Protein AF-A0A7S2K931-F1 (afdb_monomer_lite)

Sequence (235 aa):
MGVSTAAGLAAASAAGRVANRLFQRVVPSPQVVDGFPRWRWVLSAVTQATVFPSLLLLAWGAPAAGGPSWDWLALPASEAPNGARWYVYALVASQTRDMFPMPPAASATMRVHHWVVVLACLLALHAPQGFGLFVLGTFVLEMGSMTFNLRKLYPESRAVEILYQACMLCSNLAALAGGVVLLRMDAIPVWMKAIYFVADVGVVIGRQLHALKDAGLMGAHAAREAPTSRGALAG

Secondary structure (DSSP, 8-state):
-PPPHHHHHHHHHHHHHHHHHHHHHHS----EETTEEHHHHHHHHHIIIIIHHHHHHHHHHS--TTS-TTGGGTS-TTTS-HHHHHHHHHHHHHHHHHHTTPPTTS-HHHHHHHHHHHHHHHHHHT-SS-HHHHHHHHHHHHHHHHHHHHHHH-TT-HHHHHHHHHHHHHHHHHHHHHHHHHHT-TTS-HHHHHHHHHHHHHHHHHHHHHHHHHTT-S-TTS--S----------

Organism: NCBI:txid1333877

pLDDT: mean 90.48, std 13.33, range [42.75, 98.25]

Foldseek 3Di:
DDDPLVNLLVVLQVVLQVVLVVCCVVPPAPDDFLQHGLVLLVVLLCCLVPVLVVLLVQQQPPDPPPDDSCPLQWAALVSGGPSLSVNLSNLLNSLSNCVVPPGPSHDPVSVVVSVLSNVLSVLRNVFRTRSNLVSVLVSLCSQLVSLVSVCRSCVPDPVSLVSNLVSLVVSLVSNLVSLVVVCVNPSGDPVSSVSSNVSSVVNSVVSNVVSCVSVVNPDPPPPVPDDPPPDDPDD

Structure (mmCIF, N/CA/C/O backbone):
data_AF-A0A7S2K931-F1
#
_entry.id   AF-A0A7S2K931-F1
#
loop_
_atom_site.group_PDB
_atom_site.id
_atom_site.type_symbol
_atom_site.label_atom_id
_atom_site.label_alt_id
_atom_site.label_comp_id
_atom_site.label_asym_id
_atom_site.label_entity_id
_atom_site.label_seq_id
_atom_site.pdbx_PDB_ins_code
_atom_site.Cartn_x
_atom_site.Cartn_y
_atom_site.Cartn_z
_atom_site.occupancy
_atom_site.B_iso_or_equiv
_atom_site.auth_seq_id
_atom_site.auth_comp_id
_atom_site.auth_asym_id
_atom_site.auth_atom_id
_atom_site.pdbx_PDB_model_num
ATOM 1 N N . MET A 1 1 ? -6.100 -2.542 -27.682 1.00 46.62 1 MET A N 1
ATOM 2 C CA . MET A 1 1 ? -6.215 -1.079 -27.492 1.00 46.62 1 MET A CA 1
ATOM 3 C C . MET A 1 1 ? -5.910 -0.785 -26.032 1.00 46.62 1 MET A C 1
ATOM 5 O O . MET A 1 1 ? -6.601 -1.324 -25.176 1.00 46.62 1 MET A O 1
ATOM 9 N N . GLY A 1 2 ? -4.831 -0.060 -25.731 1.00 64.81 2 GLY A N 1
ATOM 10 C CA . GLY A 1 2 ? -4.473 0.256 -24.345 1.00 64.81 2 GLY A CA 1
ATOM 11 C C . GLY A 1 2 ? -5.412 1.321 -23.786 1.00 64.81 2 GLY A C 1
ATOM 12 O O . GLY A 1 2 ? -5.551 2.384 -24.385 1.00 64.81 2 GLY A O 1
ATOM 13 N N . VAL A 1 3 ? -6.073 1.044 -22.662 1.00 73.56 3 VAL A N 1
ATOM 14 C CA . VAL A 1 3 ? -6.769 2.089 -21.900 1.00 73.56 3 VAL A CA 1
ATOM 15 C C . VAL A 1 3 ? -5.709 3.080 -21.420 1.00 73.56 3 VAL A C 1
ATOM 17 O O . VAL A 1 3 ? -4.690 2.666 -20.871 1.00 73.56 3 VAL A O 1
ATOM 20 N N . SER A 1 4 ? -5.927 4.378 -21.642 1.00 90.38 4 SER A N 1
ATOM 21 C CA . SER A 1 4 ? -5.032 5.415 -21.118 1.00 90.38 4 SER A CA 1
ATOM 22 C C . SER A 1 4 ? -4.887 5.261 -19.602 1.00 90.38 4 SER A C 1
ATOM 24 O O . SER A 1 4 ? -5.891 5.131 -18.900 1.00 90.38 4 SER A O 1
ATOM 26 N N . THR A 1 5 ? -3.658 5.321 -19.082 1.00 89.75 5 THR A N 1
ATOM 27 C CA . THR A 1 5 ? -3.375 5.243 -17.639 1.00 89.75 5 THR A CA 1
ATOM 28 C C . THR A 1 5 ? -4.240 6.212 -16.830 1.00 89.75 5 THR A C 1
ATOM 30 O O . THR A 1 5 ? -4.791 5.838 -15.796 1.00 89.75 5 THR A O 1
ATOM 33 N N . ALA A 1 6 ? -4.427 7.434 -17.338 1.00 90.50 6 ALA A N 1
ATOM 34 C CA . ALA A 1 6 ? -5.274 8.439 -16.706 1.00 90.50 6 ALA A CA 1
ATOM 35 C C . ALA A 1 6 ? -6.749 8.006 -16.654 1.00 90.50 6 ALA A C 1
ATOM 37 O O . ALA A 1 6 ? -7.399 8.152 -15.620 1.00 90.50 6 ALA A O 1
ATOM 38 N N . ALA A 1 7 ? -7.264 7.421 -17.741 1.00 91.19 7 ALA A N 1
ATOM 39 C CA . ALA A 1 7 ? -8.627 6.899 -17.786 1.00 91.19 7 ALA A CA 1
ATOM 40 C C . ALA A 1 7 ? -8.815 5.724 -16.812 1.00 91.19 7 ALA A C 1
ATOM 42 O O . ALA A 1 7 ? -9.821 5.679 -16.108 1.00 91.19 7 ALA A O 1
ATOM 43 N N . GLY A 1 8 ? -7.829 4.823 -16.710 1.00 91.38 8 GLY A N 1
ATOM 44 C CA . GLY A 1 8 ? -7.837 3.714 -15.750 1.00 91.38 8 GLY A CA 1
ATOM 45 C C . GLY A 1 8 ? -7.900 4.193 -14.297 1.00 91.38 8 GLY A C 1
ATOM 46 O O . GLY A 1 8 ? -8.773 3.768 -13.540 1.00 91.38 8 GLY A O 1
ATOM 47 N N . LEU A 1 9 ? -7.042 5.148 -13.926 1.00 93.38 9 LEU A N 1
ATOM 48 C CA . LEU A 1 9 ?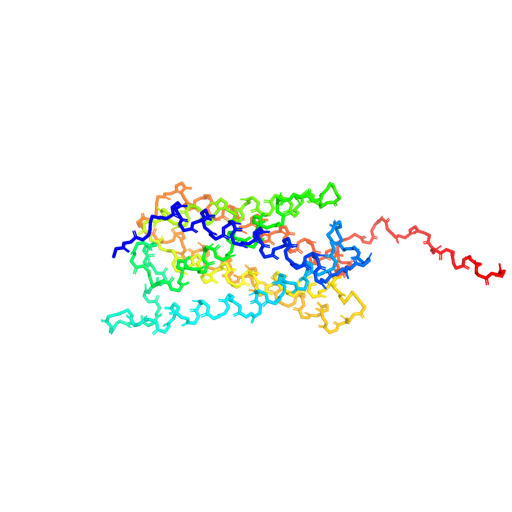 -7.020 5.747 -12.585 1.00 93.38 9 LEU A CA 1
ATOM 49 C C . LEU A 1 9 ? -8.319 6.491 -12.251 1.00 93.38 9 LEU A C 1
ATOM 51 O O . LEU A 1 9 ? -8.850 6.348 -11.145 1.00 93.38 9 LEU A O 1
ATOM 55 N N . ALA A 1 10 ? -8.845 7.270 -13.200 1.00 93.81 10 ALA A N 1
ATOM 56 C CA . ALA A 1 10 ? -10.094 8.004 -13.027 1.00 93.81 10 ALA A CA 1
ATOM 57 C C . ALA A 1 10 ? -11.284 7.051 -12.853 1.00 93.81 10 ALA A C 1
ATOM 59 O O . ALA A 1 10 ? -12.075 7.221 -11.923 1.00 93.81 10 ALA A O 1
ATOM 60 N N . ALA A 1 11 ? -11.379 6.017 -13.696 1.00 94.00 11 ALA A N 1
ATOM 61 C CA . ALA A 1 11 ? -12.430 5.009 -13.617 1.00 94.00 11 ALA A CA 1
ATOM 62 C C . ALA A 1 11 ? -12.373 4.236 -12.293 1.00 94.00 11 ALA A C 1
ATOM 64 O O . ALA A 1 11 ? -13.395 4.102 -11.622 1.00 94.00 11 ALA A O 1
ATOM 65 N N . ALA A 1 12 ? -11.186 3.792 -11.871 1.00 92.94 12 ALA A N 1
ATOM 66 C CA . ALA A 1 12 ? -11.009 3.076 -10.611 1.00 92.94 12 ALA A CA 1
ATOM 67 C C . ALA A 1 12 ? -11.373 3.948 -9.398 1.00 92.94 12 ALA A C 1
ATOM 69 O O . ALA A 1 12 ? -12.118 3.513 -8.519 1.00 92.94 12 ALA A O 1
ATOM 70 N N . SER A 1 13 ? -10.932 5.210 -9.384 1.00 94.25 13 SER A N 1
ATOM 71 C CA . SER A 1 13 ? -11.280 6.169 -8.325 1.00 94.25 13 SER A CA 1
ATOM 72 C C . SER A 1 13 ? -12.788 6.441 -8.274 1.00 94.25 13 SER A C 1
ATOM 74 O O . SER A 1 13 ? -13.385 6.483 -7.196 1.00 94.25 13 SER A O 1
ATOM 76 N N . ALA A 1 14 ? -13.435 6.603 -9.433 1.00 95.12 14 ALA A N 1
ATOM 77 C CA . ALA A 1 14 ? -14.881 6.786 -9.521 1.00 95.12 14 ALA A CA 1
ATOM 78 C C . ALA A 1 14 ? -15.637 5.546 -9.019 1.00 95.12 14 ALA A C 1
ATOM 80 O O . ALA A 1 14 ? -16.538 5.679 -8.189 1.00 95.12 14 ALA A O 1
ATOM 81 N N . ALA A 1 15 ? -15.229 4.348 -9.447 1.00 93.06 15 ALA A N 1
ATOM 82 C CA . ALA A 1 15 ? -15.809 3.085 -9.003 1.00 93.06 15 ALA A CA 1
ATOM 83 C C . ALA A 1 15 ? -15.674 2.901 -7.483 1.00 93.06 15 ALA A C 1
ATOM 85 O O . ALA A 1 15 ? -16.663 2.601 -6.815 1.00 93.06 15 ALA A O 1
ATOM 86 N N . GLY A 1 16 ? -14.495 3.176 -6.914 1.00 92.06 16 GLY A N 1
ATOM 87 C CA . GLY A 1 16 ? -14.265 3.129 -5.468 1.00 92.06 16 GLY A CA 1
ATOM 88 C C . GLY A 1 16 ? -15.191 4.070 -4.689 1.00 92.06 16 GLY A C 1
ATOM 89 O O . GLY A 1 16 ? -15.769 3.681 -3.673 1.00 92.06 16 GLY A O 1
ATOM 90 N N . ARG A 1 17 ? -15.419 5.290 -5.195 1.00 93.06 17 ARG A N 1
ATOM 91 C CA . ARG A 1 17 ? -16.354 6.258 -4.590 1.00 93.06 17 ARG A CA 1
ATOM 92 C C . ARG A 1 17 ? -17.813 5.819 -4.697 1.00 93.06 17 ARG A C 1
ATOM 94 O O . ARG A 1 17 ? -18.566 5.995 -3.738 1.00 93.06 17 ARG A O 1
ATOM 101 N N . VAL A 1 18 ? -18.223 5.263 -5.836 1.00 93.50 18 VAL A N 1
ATOM 102 C CA . VAL A 1 18 ? -19.580 4.725 -6.018 1.00 93.50 18 VAL A CA 1
ATOM 103 C C . VAL A 1 18 ? -19.810 3.556 -5.065 1.00 93.50 18 VAL A C 1
ATOM 105 O O . VAL A 1 18 ? -20.781 3.581 -4.311 1.00 93.50 18 VAL A O 1
ATOM 108 N N . ALA A 1 19 ? -18.882 2.596 -5.014 1.00 90.38 19 ALA A N 1
ATOM 109 C CA . ALA A 1 19 ? -18.939 1.472 -4.085 1.00 90.38 19 ALA A CA 1
ATOM 110 C C . ALA A 1 19 ? -19.059 1.956 -2.633 1.00 90.38 19 ALA A C 1
ATOM 112 O O . ALA A 1 19 ? -19.932 1.504 -1.904 1.00 90.38 19 ALA A O 1
ATOM 113 N N . ASN A 1 20 ? -18.267 2.951 -2.233 1.00 90.31 20 ASN A N 1
ATOM 114 C CA . ASN A 1 20 ? -18.317 3.541 -0.894 1.00 90.31 20 ASN A CA 1
ATOM 115 C C . ASN A 1 20 ? -19.682 4.148 -0.549 1.00 90.31 20 ASN A C 1
ATOM 117 O O . ASN A 1 20 ? -20.180 3.946 0.556 1.00 90.31 20 ASN A O 1
ATOM 121 N N . ARG A 1 21 ? -20.313 4.858 -1.493 1.00 91.38 21 ARG A N 1
ATOM 122 C CA . ARG A 1 21 ? -21.666 5.408 -1.304 1.00 91.38 21 ARG A CA 1
ATOM 123 C C . ARG A 1 21 ? -22.722 4.311 -1.185 1.00 91.38 21 ARG A C 1
ATOM 125 O O . ARG A 1 21 ? -23.648 4.458 -0.393 1.00 91.38 21 ARG A O 1
ATOM 132 N N . LEU A 1 22 ? -22.595 3.231 -1.955 1.00 91.75 22 LEU A N 1
ATOM 133 C CA . LEU A 1 22 ? -23.504 2.087 -1.876 1.00 91.75 22 LEU A CA 1
ATOM 134 C C . LEU A 1 22 ? -23.340 1.348 -0.542 1.00 91.75 22 LEU A C 1
ATOM 136 O O . LEU A 1 22 ? -24.320 1.163 0.175 1.00 91.75 22 LEU A O 1
ATOM 140 N N . PHE A 1 23 ? -22.105 1.022 -0.155 1.00 90.81 23 PHE A N 1
ATOM 141 C CA . PHE A 1 23 ? -21.802 0.362 1.117 1.00 90.81 23 PHE A CA 1
ATOM 142 C C . PHE A 1 23 ? -22.271 1.173 2.322 1.00 90.81 23 PHE A C 1
ATOM 144 O O . PHE A 1 23 ? -22.863 0.604 3.233 1.00 90.81 23 PHE A O 1
ATOM 151 N N . GLN A 1 24 ? -22.093 2.497 2.305 1.00 90.69 24 GLN A N 1
ATOM 152 C CA . GLN A 1 24 ? -22.581 3.369 3.374 1.00 90.69 24 GLN A CA 1
ATOM 153 C C . GLN A 1 24 ? -24.098 3.248 3.595 1.00 90.69 24 GLN A C 1
ATOM 155 O O . GLN A 1 24 ? -24.558 3.391 4.724 1.00 90.69 24 GLN A O 1
ATOM 160 N N . ARG A 1 25 ? -24.876 3.004 2.532 1.00 91.75 25 ARG A N 1
ATOM 161 C CA . ARG A 1 25 ? -26.335 2.844 2.617 1.00 91.75 25 ARG A CA 1
ATOM 162 C C . ARG A 1 25 ? -26.748 1.457 3.104 1.00 91.75 25 ARG A C 1
ATOM 164 O O . ARG A 1 25 ? -27.763 1.341 3.775 1.00 91.75 25 ARG A O 1
ATOM 171 N N . VAL A 1 26 ? -25.982 0.426 2.750 1.00 92.69 26 VAL A N 1
ATOM 172 C CA . VAL A 1 26 ? -26.319 -0.977 3.040 1.00 92.69 26 VAL A CA 1
ATOM 173 C C . VAL A 1 26 ? -25.805 -1.426 4.410 1.00 92.69 26 VAL A C 1
ATOM 175 O O . VAL A 1 26 ? -26.447 -2.239 5.066 1.00 92.69 26 VAL A O 1
ATOM 178 N N . VAL A 1 27 ? -24.665 -0.895 4.860 1.00 92.44 27 VAL A N 1
ATOM 179 C CA . VAL A 1 27 ? -23.985 -1.319 6.093 1.00 92.44 27 VAL A CA 1
ATOM 180 C C . VAL A 1 27 ? -23.808 -0.119 7.032 1.00 92.44 27 VAL A C 1
ATOM 182 O O . VAL A 1 27 ? -22.692 0.387 7.202 1.00 92.44 27 VAL A O 1
ATOM 185 N N . PRO A 1 28 ? -24.894 0.392 7.644 1.00 85.44 28 PRO A N 1
ATOM 186 C CA . PRO A 1 28 ? -24.771 1.424 8.660 1.00 85.44 28 PRO A CA 1
ATOM 187 C C . PRO A 1 28 ? -23.965 0.879 9.845 1.00 85.44 28 PRO A C 1
ATOM 189 O O . PRO A 1 28 ? -24.211 -0.219 10.338 1.00 85.44 28 PRO A O 1
ATOM 192 N N . SER A 1 29 ? -22.983 1.654 10.306 1.00 89.69 29 SER A N 1
ATOM 193 C CA . SER A 1 29 ? -22.176 1.311 11.477 1.00 89.69 29 SER A CA 1
ATOM 194 C C . SER A 1 29 ? -22.234 2.457 12.478 1.00 89.69 29 SER A C 1
ATOM 196 O O . SER A 1 29 ? -21.678 3.515 12.177 1.00 89.69 29 SER A O 1
ATOM 198 N N . PRO A 1 30 ? -22.830 2.264 13.669 1.00 90.69 30 PRO A N 1
ATOM 199 C CA . PRO A 1 30 ? -22.788 3.272 14.728 1.00 90.69 30 PRO A CA 1
ATOM 200 C C . PRO A 1 30 ? -21.377 3.425 15.316 1.00 90.69 30 PRO A C 1
ATOM 202 O O . PRO A 1 30 ? -21.042 4.463 15.875 1.00 90.69 30 PRO A O 1
ATOM 205 N N . GLN A 1 31 ? -20.529 2.403 15.170 1.00 94.50 31 GLN A N 1
ATOM 206 C CA . GLN A 1 31 ? -19.156 2.427 15.662 1.00 94.50 31 GLN A CA 1
ATOM 207 C C . GLN A 1 31 ? -18.244 3.211 14.713 1.00 94.50 31 GLN A C 1
ATOM 209 O O . GLN A 1 31 ? -18.225 2.960 13.499 1.00 94.50 31 GLN A O 1
ATOM 214 N N . VAL A 1 32 ? -17.457 4.115 15.295 1.00 95.06 32 VAL A N 1
ATOM 215 C CA . VAL A 1 32 ? -16.444 4.936 14.626 1.00 95.06 32 VAL A CA 1
ATOM 216 C C . VAL A 1 32 ? -15.068 4.558 15.176 1.00 95.06 32 VAL A C 1
ATOM 218 O O . VAL A 1 32 ? -14.882 4.487 16.386 1.00 95.06 32 VAL A O 1
ATOM 221 N N . VAL A 1 33 ? -14.109 4.318 14.285 1.00 94.00 33 VAL A N 1
ATOM 222 C CA . VAL A 1 33 ? -12.721 3.945 14.586 1.00 94.00 33 VAL A CA 1
ATOM 223 C C . VAL A 1 33 ? -11.803 4.937 13.869 1.00 94.00 33 VAL A C 1
ATOM 225 O O . VAL A 1 33 ? -11.872 5.067 12.645 1.00 94.00 33 VAL A O 1
ATOM 228 N N . ASP A 1 34 ? -10.997 5.683 14.633 1.00 89.88 34 ASP A N 1
ATOM 229 C CA . ASP A 1 34 ? -10.116 6.770 14.160 1.00 89.88 34 ASP A CA 1
ATOM 230 C C . ASP A 1 34 ? -10.806 7.751 13.185 1.00 89.88 34 ASP A C 1
ATOM 232 O O . ASP A 1 34 ? -10.260 8.155 12.158 1.00 89.88 34 ASP A O 1
ATOM 236 N N . GLY A 1 35 ? -12.052 8.121 13.493 1.00 91.88 35 GLY A N 1
ATOM 237 C CA . GLY A 1 35 ? -12.845 9.062 12.697 1.00 91.88 35 GLY A CA 1
ATOM 238 C C . GLY A 1 35 ? -13.561 8.456 11.485 1.00 91.88 35 GLY A C 1
ATOM 239 O O . GLY A 1 35 ? -14.347 9.153 10.846 1.00 91.88 35 GLY A O 1
ATOM 240 N N . PHE A 1 36 ? -13.356 7.172 11.183 1.00 94.25 36 PHE A N 1
ATOM 241 C CA . PHE A 1 36 ? -14.050 6.471 10.102 1.00 94.25 36 PHE A CA 1
ATOM 242 C C . PHE A 1 36 ? -15.102 5.496 10.641 1.00 94.25 36 PHE A C 1
ATOM 244 O O . PHE A 1 36 ? -14.870 4.844 11.658 1.00 94.25 36 PHE A O 1
ATOM 251 N N . PRO A 1 37 ? -16.240 5.305 9.952 1.00 94.62 37 PRO A N 1
ATOM 252 C CA . PRO A 1 37 ? -17.160 4.221 10.278 1.00 94.62 37 PRO A CA 1
ATOM 253 C C . PRO A 1 37 ? -16.462 2.855 10.212 1.00 94.62 37 PRO A C 1
ATOM 255 O O . PRO A 1 37 ? -15.700 2.595 9.276 1.00 94.62 37 PRO A O 1
ATOM 258 N N . ARG A 1 38 ? -16.765 1.952 11.154 1.00 95.12 38 ARG A N 1
ATOM 259 C CA . ARG A 1 38 ? -16.156 0.609 11.238 1.00 95.12 38 ARG A CA 1
ATOM 260 C C . ARG A 1 38 ? -16.188 -0.162 9.915 1.00 95.12 38 ARG A C 1
ATOM 262 O O . ARG A 1 38 ? -15.224 -0.846 9.583 1.00 95.12 38 ARG A O 1
ATOM 269 N N . TRP A 1 39 ? -17.262 -0.044 9.133 1.00 95.06 39 TRP A N 1
ATOM 270 C CA . TRP A 1 39 ? -17.388 -0.765 7.861 1.00 95.06 39 TRP A CA 1
ATOM 271 C C . TRP A 1 39 ? -16.288 -0.407 6.848 1.00 95.06 39 TRP A C 1
ATOM 273 O O . TRP A 1 39 ? -15.931 -1.259 6.041 1.00 95.06 39 TRP A O 1
ATOM 283 N N . ARG A 1 40 ? -15.704 0.803 6.894 1.00 94.81 40 ARG A N 1
ATOM 284 C CA . ARG A 1 40 ? -14.593 1.178 5.998 1.00 94.81 40 ARG A CA 1
ATOM 285 C C . ARG A 1 40 ? -13.326 0.392 6.305 1.00 94.81 40 ARG A C 1
ATOM 287 O O . ARG A 1 40 ? -12.659 -0.074 5.387 1.00 94.81 40 ARG A O 1
ATOM 294 N N . TRP A 1 41 ? -13.044 0.184 7.588 1.00 95.44 41 TRP A N 1
ATOM 295 C CA . TRP A 1 41 ? -11.936 -0.648 8.053 1.00 95.44 41 TRP A CA 1
ATOM 296 C C . TRP A 1 41 ? -12.115 -2.106 7.628 1.00 95.44 41 TRP A C 1
ATOM 298 O O . TRP A 1 41 ? -11.182 -2.716 7.112 1.00 95.44 41 TRP A O 1
ATOM 308 N N . VAL A 1 42 ? -13.334 -2.639 7.771 1.00 95.62 42 VAL A N 1
ATOM 309 C CA . VAL A 1 42 ? -13.679 -3.994 7.307 1.00 95.62 42 VAL A CA 1
ATOM 310 C C . VAL A 1 42 ? -13.505 -4.106 5.793 1.00 95.62 42 VAL A C 1
ATOM 312 O O . VAL A 1 42 ? -12.845 -5.025 5.321 1.00 95.62 42 VAL A O 1
ATOM 315 N N . LEU A 1 43 ? -14.040 -3.154 5.025 1.00 95.38 43 LEU A N 1
ATOM 316 C CA . LEU A 1 43 ? -13.913 -3.138 3.568 1.00 95.38 43 LEU A CA 1
ATOM 317 C C . LEU A 1 43 ? -12.446 -3.063 3.123 1.00 95.38 43 LEU A C 1
ATOM 319 O O . LEU A 1 43 ? -12.064 -3.728 2.160 1.00 95.38 43 LEU A O 1
ATOM 323 N N . SER A 1 44 ? -11.625 -2.272 3.817 1.00 96.00 44 SER A N 1
ATOM 324 C CA . SER A 1 44 ? -10.184 -2.193 3.568 1.00 96.00 44 SER A CA 1
ATOM 325 C C . SER A 1 44 ? -9.507 -3.545 3.802 1.00 96.00 44 SER A C 1
ATOM 327 O O . SER A 1 44 ? -8.883 -4.074 2.885 1.00 96.00 44 SER A O 1
ATOM 329 N N . ALA A 1 45 ? -9.748 -4.167 4.962 1.00 97.31 45 ALA A N 1
ATOM 330 C CA . ALA A 1 45 ? -9.208 -5.485 5.287 1.00 97.31 45 ALA A CA 1
ATOM 331 C C . ALA A 1 45 ? -9.646 -6.565 4.283 1.00 97.31 45 ALA A C 1
ATOM 333 O O . ALA A 1 45 ? -8.823 -7.362 3.847 1.00 97.31 45 ALA A O 1
ATOM 334 N N . VAL A 1 46 ? -10.912 -6.563 3.850 1.00 96.75 46 VAL A N 1
ATOM 335 C CA . VAL A 1 46 ? -11.411 -7.493 2.822 1.00 96.75 46 VAL A CA 1
ATOM 336 C C . VAL A 1 46 ? -10.723 -7.253 1.481 1.00 96.75 46 VAL A C 1
ATOM 338 O O . VAL A 1 46 ? -10.308 -8.211 0.834 1.00 96.75 46 VAL A O 1
ATOM 341 N N . THR A 1 47 ? -10.562 -5.996 1.062 1.00 96.38 47 THR A N 1
ATOM 342 C CA . THR A 1 47 ? -9.878 -5.650 -0.198 1.00 96.38 47 THR A CA 1
ATOM 343 C C . THR A 1 47 ? -8.432 -6.146 -0.179 1.00 96.38 47 THR A C 1
ATOM 345 O O . THR A 1 47 ? -7.990 -6.795 -1.127 1.00 96.38 47 THR A O 1
ATOM 348 N N . GLN A 1 48 ? -7.728 -5.906 0.928 1.00 97.81 48 GLN A N 1
ATOM 349 C CA . GLN A 1 48 ? -6.361 -6.374 1.141 1.00 97.81 48 GLN A CA 1
ATOM 350 C C . GLN A 1 48 ? -6.291 -7.906 1.176 1.00 97.81 48 GLN A C 1
ATOM 352 O O . GLN A 1 48 ? -5.399 -8.474 0.569 1.00 97.81 48 GLN A O 1
ATOM 357 N N . ALA A 1 49 ? -7.247 -8.591 1.805 1.00 97.81 49 ALA A N 1
ATOM 358 C CA . ALA A 1 49 ? -7.251 -10.051 1.909 1.00 97.81 49 ALA A CA 1
ATOM 359 C C . ALA A 1 49 ? -7.665 -10.780 0.618 1.00 97.81 49 ALA A C 1
ATOM 361 O O . ALA A 1 49 ? -7.385 -11.968 0.478 1.00 97.81 49 ALA A O 1
ATOM 362 N N . THR A 1 50 ? -8.365 -10.113 -0.307 1.00 97.69 50 THR A N 1
ATOM 363 C CA . THR A 1 50 ? -8.990 -10.781 -1.465 1.00 97.69 50 THR A CA 1
ATOM 364 C C . THR A 1 50 ? -8.561 -10.179 -2.797 1.00 97.69 50 THR A C 1
ATOM 366 O O . THR A 1 50 ? -7.946 -10.861 -3.618 1.00 97.69 50 THR A O 1
ATOM 369 N N . VAL A 1 51 ? -8.845 -8.896 -3.019 1.00 97.31 51 VAL A N 1
ATOM 370 C CA . VAL A 1 51 ? -8.619 -8.214 -4.299 1.00 97.31 51 VAL A CA 1
ATOM 371 C C . VAL A 1 51 ? -7.127 -8.113 -4.597 1.00 97.31 51 VAL A C 1
ATOM 373 O O . VAL A 1 51 ? -6.693 -8.489 -5.682 1.00 97.31 51 VAL A O 1
ATOM 376 N N . PHE A 1 52 ? -6.330 -7.658 -3.631 1.00 97.94 52 PHE A N 1
ATOM 377 C CA . PHE A 1 52 ? -4.890 -7.462 -3.812 1.00 97.94 52 PHE A CA 1
ATOM 378 C C . PHE A 1 52 ? -4.134 -8.774 -4.107 1.00 97.94 52 PHE A C 1
ATOM 380 O O . PHE A 1 52 ? -3.453 -8.818 -5.135 1.00 97.94 52 PHE A O 1
ATOM 387 N N . PRO A 1 53 ? -4.301 -9.866 -3.328 1.00 98.12 53 PRO A N 1
ATOM 388 C CA . PRO A 1 53 ? -3.725 -11.166 -3.655 1.00 98.12 53 PRO A CA 1
ATOM 389 C C . PRO A 1 53 ? -4.174 -11.681 -5.017 1.00 98.12 53 PRO A C 1
ATOM 391 O O . PRO A 1 53 ? -3.347 -12.157 -5.783 1.00 98.12 53 PRO A O 1
ATOM 394 N N . SER A 1 54 ? -5.460 -11.547 -5.356 1.00 97.56 54 SER A N 1
ATOM 395 C CA . SER A 1 54 ? -5.976 -12.025 -6.644 1.00 97.56 54 SER A CA 1
ATOM 396 C C . SER A 1 54 ? -5.308 -11.307 -7.816 1.00 97.56 54 SER A C 1
ATOM 398 O O . SER A 1 54 ? -4.879 -11.947 -8.771 1.00 97.56 54 SER A O 1
ATOM 400 N N . LEU A 1 55 ? -5.166 -9.982 -7.739 1.00 97.25 55 LEU A N 1
ATOM 401 C CA . LEU A 1 55 ? -4.510 -9.190 -8.780 1.00 97.25 55 LEU A CA 1
ATOM 402 C C . LEU A 1 55 ? -3.006 -9.475 -8.867 1.00 97.25 55 LEU A C 1
ATOM 404 O O . LEU A 1 55 ? -2.470 -9.540 -9.975 1.00 97.25 55 LEU A O 1
ATOM 408 N N . LEU A 1 56 ? -2.342 -9.703 -7.729 1.00 96.62 56 LEU A N 1
ATOM 409 C CA . LEU A 1 56 ? -0.942 -10.122 -7.703 1.00 96.62 56 LEU A CA 1
ATOM 410 C C . LEU A 1 56 ? -0.762 -11.513 -8.322 1.00 96.62 56 LEU A C 1
ATOM 412 O O . LEU A 1 56 ? 0.123 -11.691 -9.150 1.00 96.62 56 LEU A O 1
ATOM 416 N N . LEU A 1 57 ? -1.613 -12.483 -7.981 1.00 95.31 57 LEU A N 1
ATOM 417 C CA . LEU A 1 57 ? -1.580 -13.829 -8.558 1.00 95.31 57 LEU A CA 1
ATOM 418 C C . LEU A 1 57 ? -1.870 -13.807 -10.061 1.00 95.31 57 LEU A C 1
ATOM 420 O O . LEU A 1 57 ? -1.220 -14.524 -10.815 1.00 95.31 57 LEU A O 1
ATOM 424 N N . LEU A 1 58 ? -2.789 -12.951 -10.519 1.00 93.56 58 LEU A N 1
ATOM 425 C CA . LEU A 1 58 ? -3.024 -12.728 -11.948 1.00 93.56 58 LEU A CA 1
ATOM 426 C C . LEU A 1 58 ? -1.807 -12.113 -12.647 1.00 93.56 58 LEU A C 1
ATOM 428 O O . LEU A 1 58 ? -1.542 -12.442 -13.800 1.00 93.56 58 LEU A O 1
ATOM 432 N N . ALA A 1 59 ? -1.066 -11.228 -11.974 1.00 93.38 59 ALA A N 1
ATOM 433 C CA . ALA A 1 59 ? 0.195 -10.714 -12.499 1.00 93.38 59 ALA A CA 1
ATOM 434 C C . ALA A 1 59 ? 1.266 -11.814 -12.558 1.00 93.38 59 ALA A C 1
ATOM 436 O O . ALA A 1 59 ? 1.963 -11.927 -13.559 1.00 93.38 59 ALA A O 1
ATOM 437 N N . TRP A 1 60 ? 1.340 -12.650 -11.520 1.00 91.25 60 TRP A N 1
ATOM 438 C CA . TRP A 1 60 ? 2.303 -13.744 -11.394 1.00 91.25 60 TRP A CA 1
ATOM 439 C C . TRP A 1 60 ? 2.084 -14.865 -12.408 1.00 91.25 60 TRP A C 1
ATOM 441 O O . TRP A 1 60 ? 3.031 -15.434 -12.942 1.00 91.25 60 TRP A O 1
ATOM 451 N N . GLY A 1 61 ? 0.817 -15.209 -12.640 1.00 87.00 61 GLY A N 1
ATOM 452 C CA . GLY A 1 61 ? 0.404 -16.296 -13.519 1.00 87.00 61 GLY A CA 1
ATOM 453 C C . GLY A 1 61 ? 0.371 -15.917 -14.996 1.00 87.00 61 GLY A C 1
ATOM 454 O O . GLY A 1 61 ? 0.190 -16.797 -15.832 1.00 87.00 61 GLY A O 1
ATOM 455 N N . ALA A 1 62 ? 0.533 -14.635 -15.337 1.00 81.44 62 ALA A N 1
ATOM 456 C CA . ALA A 1 62 ? 0.673 -14.203 -16.719 1.00 81.44 62 ALA A CA 1
ATOM 457 C C . ALA A 1 62 ? 2.082 -14.587 -17.206 1.00 81.44 62 ALA A C 1
ATOM 459 O O . ALA A 1 62 ? 3.058 -14.005 -16.730 1.00 81.44 62 ALA A O 1
ATOM 460 N N . PRO A 1 63 ? 2.231 -15.554 -18.130 1.00 60.72 63 PRO A N 1
ATOM 461 C CA . PRO A 1 63 ? 3.548 -15.999 -18.554 1.00 60.72 63 PRO A CA 1
ATOM 462 C C . PRO A 1 63 ? 4.283 -14.833 -19.212 1.00 60.72 63 PRO A C 1
ATOM 464 O O . PRO A 1 63 ? 3.847 -14.321 -20.245 1.00 60.72 63 PRO A O 1
ATOM 467 N N . ALA A 1 64 ? 5.414 -14.428 -18.641 1.00 59.34 64 ALA A N 1
ATOM 468 C CA . ALA A 1 64 ? 6.355 -13.550 -19.316 1.00 59.34 64 ALA A CA 1
ATOM 469 C C . ALA A 1 64 ? 7.075 -14.376 -20.391 1.00 59.34 64 ALA A C 1
ATOM 471 O O . ALA A 1 64 ? 8.173 -14.852 -20.161 1.00 59.34 64 ALA A O 1
ATOM 472 N N . ALA A 1 65 ? 6.413 -14.655 -21.518 1.00 57.41 65 ALA A N 1
ATOM 473 C CA . ALA A 1 65 ? 7.016 -15.199 -22.742 1.00 57.41 65 ALA A CA 1
ATOM 474 C C . ALA A 1 65 ? 8.061 -16.340 -22.567 1.00 57.41 65 ALA A C 1
ATOM 476 O O . ALA A 1 65 ? 9.029 -16.404 -23.318 1.00 57.41 65 ALA A O 1
ATOM 477 N N . GLY A 1 66 ? 7.884 -17.241 -21.590 1.00 67.25 66 GLY A N 1
ATOM 478 C CA . GLY A 1 66 ? 8.804 -18.362 -21.333 1.00 67.25 66 GLY A CA 1
ATOM 479 C C . GLY A 1 66 ? 10.037 -18.062 -20.460 1.00 67.25 66 GLY A C 1
ATOM 480 O O . GLY A 1 66 ? 10.868 -18.952 -20.297 1.00 67.25 66 GLY A O 1
ATOM 481 N N . GLY A 1 67 ? 10.163 -16.861 -19.888 1.00 72.38 67 GLY A N 1
ATOM 482 C CA . GLY A 1 67 ? 11.205 -16.508 -18.914 1.00 72.38 67 GLY A CA 1
ATOM 483 C C . GLY A 1 67 ? 10.867 -16.903 -17.463 1.00 72.38 67 GLY A C 1
ATOM 484 O O . GLY A 1 67 ? 9.740 -17.324 -17.173 1.00 72.38 67 GLY A O 1
ATOM 485 N N . PRO A 1 68 ? 11.830 -16.783 -16.527 1.00 82.12 68 PRO A N 1
ATOM 486 C CA . PRO A 1 68 ? 11.589 -16.928 -15.094 1.00 82.12 68 PRO A CA 1
ATOM 487 C C . PRO A 1 68 ? 10.401 -16.094 -14.590 1.00 82.12 68 PRO A C 1
ATOM 489 O O . PRO A 1 68 ? 10.217 -14.936 -14.960 1.00 82.12 68 PRO A O 1
ATOM 492 N N . SER A 1 69 ? 9.629 -16.643 -13.645 1.00 82.38 69 SER A N 1
ATOM 493 C CA . SER A 1 69 ? 8.430 -15.990 -13.081 1.00 82.38 69 SER A CA 1
ATOM 494 C C . SER A 1 69 ? 8.695 -14.668 -12.347 1.00 82.38 69 SER A C 1
ATOM 496 O O . SER A 1 69 ? 7.754 -14.025 -11.895 1.00 82.38 69 SER A O 1
ATOM 498 N N . TRP A 1 70 ? 9.958 -14.280 -12.174 1.00 89.19 70 TRP A N 1
ATOM 499 C CA . TRP A 1 70 ? 10.380 -13.081 -11.450 1.00 89.19 70 TRP A CA 1
ATOM 500 C C . TRP A 1 70 ? 10.762 -11.928 -12.387 1.00 89.19 70 TRP A C 1
ATOM 502 O O . TRP A 1 70 ? 10.864 -10.794 -11.926 1.00 89.19 70 TRP A O 1
ATOM 512 N N . ASP A 1 71 ? 10.915 -12.176 -13.691 1.00 90.94 71 ASP A N 1
ATOM 513 C CA . ASP A 1 71 ? 11.401 -11.172 -14.649 1.00 90.94 71 ASP A CA 1
ATOM 514 C C . ASP A 1 71 ? 10.458 -9.969 -14.763 1.00 90.94 71 ASP A C 1
ATOM 516 O O . ASP A 1 71 ? 10.894 -8.825 -14.907 1.00 90.94 71 ASP A O 1
ATOM 520 N N . TRP A 1 72 ? 9.150 -10.201 -14.607 1.00 93.06 72 TRP A N 1
ATOM 521 C CA . TRP A 1 72 ? 8.150 -9.136 -14.666 1.00 93.06 72 TRP A CA 1
ATOM 522 C C . TRP A 1 72 ? 8.326 -8.080 -13.563 1.00 93.06 72 TRP A C 1
ATOM 524 O O . TRP A 1 72 ? 7.844 -6.956 -13.713 1.00 93.06 72 TRP A O 1
ATOM 534 N N . LEU A 1 73 ? 9.043 -8.404 -12.478 1.00 94.69 73 LEU A N 1
ATOM 535 C CA . LEU A 1 73 ? 9.335 -7.460 -11.399 1.00 94.69 73 LEU A CA 1
ATOM 536 C C . LEU A 1 73 ? 10.172 -6.270 -11.876 1.00 94.69 73 LEU A C 1
ATOM 538 O O . LEU A 1 73 ? 10.024 -5.165 -11.348 1.00 94.69 73 LEU A O 1
ATOM 542 N N . ALA A 1 74 ? 11.017 -6.481 -12.886 1.00 95.50 74 ALA A N 1
ATOM 543 C CA . ALA A 1 74 ? 11.858 -5.443 -13.460 1.00 95.50 74 ALA A CA 1
ATOM 544 C C . ALA A 1 74 ? 11.173 -4.641 -14.570 1.00 95.50 74 ALA A C 1
ATOM 546 O O . ALA A 1 74 ? 11.634 -3.548 -14.876 1.00 95.50 74 ALA A O 1
ATOM 547 N N . LEU A 1 75 ? 10.068 -5.117 -15.144 1.00 95.38 75 LEU A N 1
ATOM 548 C CA . LEU A 1 75 ? 9.450 -4.458 -16.294 1.00 95.38 75 LEU A CA 1
ATOM 549 C C . LEU A 1 75 ? 8.892 -3.062 -15.953 1.00 95.38 75 LEU A C 1
ATOM 551 O O . LEU A 1 75 ? 8.502 -2.811 -14.805 1.00 95.38 75 LEU A O 1
ATOM 555 N N . PRO A 1 76 ? 8.812 -2.148 -16.938 1.00 96.69 76 PRO A N 1
ATOM 556 C CA . PRO A 1 76 ? 7.997 -0.943 -16.834 1.00 96.69 76 PRO A CA 1
ATOM 557 C C . PRO A 1 76 ? 6.499 -1.278 -16.830 1.00 96.69 76 PRO A C 1
ATOM 559 O O . PRO A 1 76 ? 6.060 -2.336 -17.284 1.00 96.69 76 PRO A O 1
ATOM 562 N N . ALA A 1 77 ? 5.674 -0.325 -16.391 1.00 95.75 77 ALA A N 1
ATOM 563 C CA . ALA A 1 77 ? 4.220 -0.492 -16.333 1.00 95.75 77 ALA A CA 1
ATOM 564 C C . ALA A 1 77 ? 3.559 -0.774 -17.698 1.00 95.75 77 ALA A C 1
ATOM 566 O O . ALA A 1 77 ? 2.506 -1.411 -17.754 1.00 95.75 77 ALA A O 1
ATOM 567 N N . SER A 1 78 ? 4.145 -0.295 -18.800 1.00 94.19 78 SER A N 1
ATOM 568 C CA . SER A 1 78 ? 3.647 -0.527 -20.163 1.00 94.19 78 SER A CA 1
ATOM 569 C C . SER A 1 78 ? 3.740 -1.990 -20.598 1.00 94.19 78 SER A C 1
ATOM 571 O O . SER A 1 78 ? 2.901 -2.432 -21.383 1.00 94.19 78 SER A O 1
ATOM 573 N N . GLU A 1 79 ? 4.725 -2.718 -20.071 1.00 94.25 79 GLU A N 1
ATOM 574 C CA . GLU A 1 79 ? 5.065 -4.096 -20.447 1.00 94.25 79 GLU A CA 1
ATOM 575 C C . GLU A 1 79 ? 4.673 -5.115 -19.372 1.00 94.25 79 GLU A C 1
ATOM 577 O O . GLU A 1 79 ? 4.550 -6.305 -19.656 1.00 94.25 79 GLU A O 1
ATOM 582 N N . ALA A 1 80 ? 4.437 -4.659 -18.141 1.00 93.06 80 ALA A N 1
ATOM 583 C CA . ALA A 1 80 ? 4.019 -5.519 -17.050 1.00 93.06 80 ALA A CA 1
ATOM 584 C C . ALA A 1 80 ? 2.654 -6.193 -17.318 1.00 93.06 80 ALA A C 1
ATOM 586 O O . ALA A 1 80 ? 1.762 -5.598 -17.944 1.00 93.06 80 ALA A O 1
ATOM 587 N N . PRO A 1 81 ? 2.435 -7.406 -16.772 1.00 93.31 81 PRO A N 1
ATOM 588 C CA . PRO A 1 81 ? 1.146 -8.082 -16.817 1.00 93.31 81 PRO A CA 1
ATOM 589 C C . PRO A 1 81 ? -0.023 -7.192 -16.389 1.00 93.31 81 PRO A C 1
ATOM 591 O O . PRO A 1 81 ? 0.072 -6.405 -15.444 1.00 93.31 81 PRO A O 1
ATOM 594 N N . ASN A 1 82 ? -1.180 -7.365 -17.033 1.00 92.44 82 ASN A N 1
ATOM 595 C CA . ASN A 1 82 ? -2.368 -6.555 -16.744 1.00 92.44 82 ASN A CA 1
ATOM 596 C C . ASN A 1 82 ? -2.774 -6.586 -15.263 1.00 92.44 82 ASN A C 1
ATOM 598 O O . ASN A 1 82 ? -3.199 -5.555 -14.743 1.00 92.44 82 ASN A O 1
ATOM 602 N N . GLY A 1 83 ? -2.603 -7.726 -14.581 1.00 93.81 83 GLY A N 1
ATOM 603 C CA . GLY A 1 83 ? -2.876 -7.854 -13.145 1.00 93.81 83 GLY A CA 1
ATOM 604 C C . GLY A 1 83 ? -2.128 -6.820 -12.297 1.00 93.81 83 GLY A C 1
ATOM 605 O O . GLY A 1 83 ? -2.723 -6.221 -11.406 1.00 93.81 83 GLY A O 1
ATOM 606 N N . ALA A 1 84 ? -0.875 -6.508 -12.644 1.00 96.00 84 ALA A N 1
ATOM 607 C CA . ALA A 1 84 ? -0.053 -5.534 -11.928 1.00 96.00 84 ALA A CA 1
ATOM 608 C C . ALA A 1 84 ? -0.577 -4.096 -12.100 1.00 96.00 84 ALA A C 1
ATOM 610 O O . ALA A 1 84 ? -0.618 -3.318 -11.149 1.00 96.00 84 ALA A O 1
ATOM 611 N N . ARG A 1 85 ? -1.053 -3.736 -13.299 1.00 95.44 85 ARG A N 1
ATOM 612 C CA . ARG A 1 85 ? -1.687 -2.425 -13.532 1.00 95.44 85 ARG A CA 1
ATOM 613 C C . ARG A 1 85 ? -3.011 -2.291 -12.789 1.00 95.44 85 ARG A C 1
ATOM 615 O O . ARG A 1 85 ? -3.244 -1.283 -12.125 1.00 95.44 85 ARG A O 1
ATOM 622 N N . TRP A 1 86 ? -3.849 -3.324 -12.851 1.00 96.25 86 TRP A N 1
ATOM 623 C CA . TRP A 1 86 ? -5.109 -3.355 -12.110 1.00 96.25 86 TRP A CA 1
ATOM 624 C C . TRP A 1 86 ? -4.895 -3.303 -10.600 1.00 96.25 86 TRP A C 1
ATOM 626 O O . TRP A 1 86 ? -5.675 -2.647 -9.914 1.00 96.25 86 TRP A O 1
ATOM 636 N N . TYR A 1 87 ? -3.825 -3.918 -10.091 1.00 97.88 87 TYR A N 1
ATOM 637 C CA . TYR A 1 87 ? -3.420 -3.798 -8.694 1.00 97.88 87 TYR A CA 1
ATOM 638 C C . TYR A 1 87 ? -3.209 -2.330 -8.302 1.00 97.88 87 TYR A C 1
ATOM 640 O O . TYR A 1 87 ? -3.823 -1.855 -7.349 1.00 97.88 87 TYR A O 1
ATOM 648 N N . VAL A 1 88 ? -2.416 -1.577 -9.073 1.00 98.00 88 VAL A N 1
ATOM 649 C CA . VAL A 1 88 ? -2.162 -0.153 -8.788 1.00 98.00 88 VAL A CA 1
ATOM 650 C C . VAL A 1 88 ? -3.445 0.674 -8.876 1.00 98.00 88 VAL A C 1
ATOM 652 O O . VAL A 1 88 ? -3.674 1.551 -8.045 1.00 98.00 88 VAL A O 1
ATOM 655 N N . TYR A 1 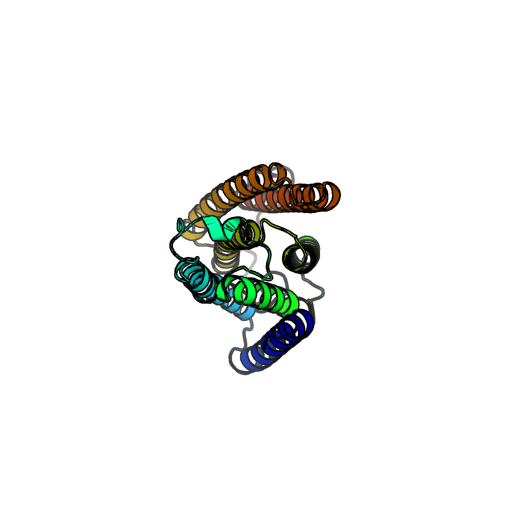89 ? -4.329 0.377 -9.830 1.00 97.62 89 TYR A N 1
ATOM 656 C CA . TYR A 1 89 ? -5.630 1.045 -9.916 1.00 97.62 89 TYR A CA 1
ATOM 657 C C . TYR A 1 89 ? -6.520 0.745 -8.707 1.00 97.62 89 TYR A C 1
ATOM 659 O O . TYR A 1 89 ? -7.150 1.660 -8.177 1.00 97.62 89 TYR A O 1
ATOM 667 N N . ALA A 1 90 ? -6.547 -0.504 -8.240 1.00 97.56 90 ALA A N 1
ATOM 668 C CA . ALA A 1 90 ? -7.278 -0.897 -7.041 1.00 97.56 90 ALA A CA 1
ATOM 669 C C . ALA A 1 90 ? -6.707 -0.222 -5.785 1.00 97.56 90 ALA A C 1
ATOM 671 O O . ALA A 1 90 ? -7.475 0.253 -4.949 1.00 97.56 90 ALA A O 1
ATOM 672 N N . LEU A 1 91 ? -5.379 -0.109 -5.688 1.00 98.00 91 LEU A N 1
ATOM 673 C CA . LEU A 1 91 ? -4.705 0.587 -4.597 1.00 98.00 91 LEU A CA 1
ATOM 674 C C . LEU A 1 91 ? -5.036 2.088 -4.603 1.00 98.00 91 LEU A C 1
ATOM 676 O O . LEU A 1 91 ? -5.441 2.639 -3.585 1.00 98.00 91 LEU A O 1
ATOM 680 N N . VAL A 1 92 ? -4.976 2.764 -5.753 1.00 97.50 92 VAL A N 1
ATOM 681 C CA . VAL A 1 92 ? -5.392 4.176 -5.851 1.00 97.50 92 VAL A CA 1
ATOM 682 C C . VAL A 1 92 ? -6.877 4.345 -5.512 1.00 97.50 92 VAL A C 1
ATOM 684 O O . VAL A 1 92 ? -7.249 5.287 -4.806 1.00 97.50 92 VAL A O 1
ATOM 687 N N . ALA A 1 93 ? -7.738 3.432 -5.966 1.00 96.88 93 ALA A N 1
ATOM 688 C CA . ALA A 1 93 ? -9.157 3.453 -5.631 1.00 96.88 93 ALA A CA 1
ATOM 689 C C . ALA A 1 93 ? -9.394 3.309 -4.120 1.00 96.88 93 ALA A C 1
ATOM 691 O O . ALA A 1 93 ? -10.220 4.041 -3.573 1.00 96.88 93 ALA A O 1
ATOM 692 N N . SER A 1 94 ? -8.662 2.426 -3.428 1.00 96.75 94 SER A N 1
ATOM 693 C CA . SER A 1 94 ? -8.791 2.259 -1.976 1.00 96.75 94 SER A CA 1
ATOM 694 C C . SER A 1 94 ? -8.346 3.505 -1.213 1.00 96.75 94 SER A C 1
ATOM 696 O O . SER A 1 94 ? -9.058 3.937 -0.309 1.00 96.75 94 SER A O 1
ATOM 698 N N . GLN A 1 95 ? -7.239 4.142 -1.614 1.00 96.75 95 GLN A N 1
ATOM 699 C CA . GLN A 1 95 ? -6.767 5.363 -0.953 1.00 96.75 95 GLN A CA 1
ATOM 700 C C . GLN A 1 95 ? -7.725 6.537 -1.177 1.00 96.75 95 GLN A C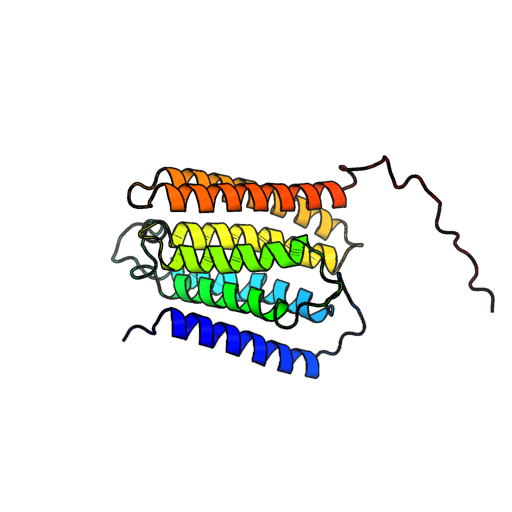 1
ATOM 702 O O . GLN A 1 95 ? -8.146 7.208 -0.230 1.00 96.75 95 GLN A O 1
ATOM 707 N N . THR A 1 96 ? -8.110 6.776 -2.434 1.00 95.81 96 THR A N 1
ATOM 708 C CA . THR A 1 96 ? -8.969 7.910 -2.805 1.00 95.81 96 THR A CA 1
ATOM 709 C C . THR A 1 96 ? -10.392 7.763 -2.274 1.00 95.81 96 THR A C 1
ATOM 711 O O . THR A 1 96 ? -11.022 8.766 -1.939 1.00 95.81 96 THR A O 1
ATOM 714 N N . ARG A 1 97 ? -10.902 6.536 -2.124 1.00 94.94 97 ARG A N 1
ATOM 715 C CA . ARG A 1 97 ? -12.170 6.267 -1.432 1.00 94.94 97 ARG A CA 1
ATOM 716 C C . ARG A 1 97 ? -12.219 6.944 -0.063 1.00 94.94 97 ARG A C 1
ATOM 718 O O . ARG A 1 97 ? -13.215 7.581 0.279 1.00 94.94 97 ARG A O 1
ATOM 725 N N . ASP A 1 98 ? -11.144 6.806 0.700 1.00 93.56 98 ASP A N 1
ATOM 726 C CA . ASP A 1 98 ? -11.075 7.290 2.075 1.00 93.56 98 ASP A CA 1
ATOM 727 C C . ASP A 1 98 ? -10.741 8.787 2.148 1.00 93.56 98 ASP A C 1
ATOM 729 O O . ASP A 1 98 ? -11.095 9.445 3.124 1.00 93.56 98 ASP A O 1
ATOM 733 N N . MET A 1 99 ? -10.156 9.352 1.086 1.00 94.19 99 MET A N 1
ATOM 734 C CA . MET A 1 99 ? -9.833 10.779 0.980 1.00 94.19 99 MET A CA 1
ATOM 735 C C . MET A 1 99 ? -11.016 11.685 0.625 1.00 94.19 99 MET A C 1
ATOM 737 O O . MET A 1 99 ? -10.959 12.885 0.896 1.00 94.19 99 MET A O 1
ATOM 741 N N . PHE A 1 100 ? -12.083 11.157 0.017 1.00 92.25 100 PHE A N 1
ATOM 742 C CA . PHE A 1 100 ? -13.140 11.980 -0.582 1.00 92.25 100 PHE A CA 1
ATOM 743 C C . PHE A 1 100 ? -14.559 11.595 -0.100 1.00 92.25 100 PHE A C 1
ATOM 745 O O . PHE A 1 100 ? -15.250 10.838 -0.790 1.00 92.25 100 PHE A O 1
ATOM 752 N N . PRO A 1 101 ? -15.048 12.152 1.033 1.00 92.12 101 PRO A N 1
ATOM 753 C CA . PRO A 1 101 ? -14.351 13.067 1.942 1.00 92.12 101 PRO A CA 1
ATOM 754 C C . PRO A 1 101 ? -13.571 12.341 3.049 1.00 92.12 101 PRO A C 1
ATOM 756 O O . PRO A 1 101 ? -14.050 11.365 3.635 1.00 92.12 101 PRO A O 1
ATOM 759 N N . MET A 1 102 ? -12.395 12.885 3.357 1.00 94.12 102 MET A N 1
ATOM 760 C CA . MET A 1 102 ? -11.586 12.540 4.520 1.00 94.12 102 MET A CA 1
ATOM 761 C C . MET A 1 102 ? -12.262 13.090 5.786 1.00 94.12 102 MET A C 1
ATOM 763 O O . MET A 1 102 ? -12.513 14.298 5.850 1.00 94.12 102 MET A O 1
ATOM 767 N N . PRO A 1 103 ? -12.551 12.260 6.804 1.00 93.62 103 PRO A N 1
ATOM 768 C CA . PRO A 1 103 ? -13.116 12.738 8.058 1.00 93.62 103 PRO A CA 1
ATOM 769 C C . PRO A 1 103 ? -12.203 13.771 8.741 1.00 93.62 103 PRO A C 1
ATOM 771 O O . PRO A 1 103 ? -10.993 13.547 8.829 1.00 93.62 103 PRO A O 1
ATOM 774 N N . PRO A 1 104 ? -12.749 14.862 9.312 1.00 93.94 104 PRO A N 1
ATOM 775 C CA . PRO A 1 104 ? -11.957 15.837 10.067 1.00 93.94 104 PRO A CA 1
ATOM 776 C C . PRO A 1 104 ? -11.216 15.241 11.271 1.00 93.94 104 PRO A C 1
ATOM 778 O O . PRO A 1 104 ? -10.182 15.770 11.666 1.00 93.94 104 PRO A O 1
ATOM 781 N N . ALA A 1 105 ? -11.711 14.128 11.819 1.00 93.88 105 ALA A N 1
ATOM 782 C CA . ALA A 1 105 ? -11.083 13.396 12.917 1.00 93.88 105 ALA A CA 1
ATOM 783 C C . ALA A 1 105 ? -9.985 12.410 12.466 1.00 93.88 105 ALA A C 1
ATOM 785 O O . ALA A 1 105 ? -9.301 11.841 13.313 1.00 93.88 105 ALA A O 1
ATOM 786 N N . ALA A 1 106 ? -9.788 12.199 11.157 1.00 91.81 106 ALA A N 1
ATOM 787 C CA . ALA A 1 106 ? -8.729 11.322 10.663 1.00 91.81 106 ALA A CA 1
ATOM 788 C C . ALA A 1 106 ? -7.352 11.896 11.018 1.00 91.81 106 ALA A C 1
ATOM 790 O O . ALA A 1 106 ? -7.097 13.084 10.774 1.00 91.81 106 ALA A O 1
ATOM 791 N N . SER A 1 107 ? -6.466 11.050 11.550 1.00 89.06 107 SER A N 1
ATOM 792 C CA . SER A 1 107 ? -5.125 11.449 11.986 1.00 89.06 107 SER A CA 1
ATOM 793 C C . SER A 1 107 ? -4.288 12.018 10.835 1.00 89.06 107 SER A C 1
ATOM 795 O O . SER A 1 107 ? -4.430 11.613 9.679 1.00 89.06 107 SER A O 1
ATOM 797 N N . ALA A 1 108 ? -3.382 12.952 11.145 1.00 89.06 108 ALA A N 1
ATOM 798 C CA . ALA A 1 108 ? -2.483 13.538 10.148 1.00 89.06 108 ALA A CA 1
ATOM 799 C C . ALA A 1 108 ? -1.654 12.461 9.430 1.00 89.06 108 ALA A C 1
ATOM 801 O O . ALA A 1 108 ? -1.553 12.486 8.205 1.00 89.06 108 ALA A O 1
ATOM 802 N N . THR A 1 109 ? -1.150 11.473 10.175 1.00 88.44 109 THR A N 1
ATOM 803 C CA . THR A 1 109 ? -0.418 10.327 9.623 1.00 88.44 109 THR A CA 1
ATOM 804 C C . THR A 1 109 ? -1.241 9.574 8.583 1.00 88.44 109 THR A C 1
ATOM 806 O O . THR A 1 109 ? -0.727 9.305 7.503 1.00 88.44 109 THR A O 1
ATOM 809 N N . MET A 1 110 ? -2.523 9.295 8.853 1.00 89.62 110 MET A N 1
ATOM 810 C CA . MET A 1 110 ? -3.407 8.625 7.891 1.00 89.62 110 MET A CA 1
ATOM 811 C C . MET A 1 110 ? -3.571 9.455 6.612 1.00 89.62 110 MET A C 1
ATOM 813 O O . MET A 1 110 ? -3.451 8.943 5.502 1.00 89.62 110 MET A O 1
ATOM 817 N N . ARG A 1 111 ? -3.783 10.769 6.752 1.00 93.12 111 ARG A N 1
ATOM 818 C CA . ARG A 1 111 ? -3.945 11.669 5.599 1.00 93.12 111 ARG A CA 1
ATOM 819 C C . ARG A 1 111 ? -2.698 11.719 4.728 1.00 93.12 111 ARG A C 1
ATOM 821 O O . ARG A 1 111 ? -2.803 11.613 3.509 1.00 93.12 111 ARG A O 1
ATOM 828 N N . VAL A 1 112 ? -1.536 11.891 5.355 1.00 92.12 112 VAL A N 1
ATOM 829 C CA . VAL A 1 112 ? -0.246 11.934 4.661 1.00 92.12 112 VAL A CA 1
ATOM 830 C C . VAL A 1 112 ? 0.032 10.592 3.992 1.00 92.12 112 VAL A C 1
ATOM 832 O O . VAL A 1 112 ? 0.406 10.573 2.825 1.00 92.12 112 VAL A O 1
ATOM 835 N N . HIS A 1 113 ? -0.229 9.478 4.681 1.00 93.56 113 HIS A N 1
ATOM 836 C CA . HIS A 1 113 ? -0.053 8.136 4.135 1.00 93.56 113 HIS A CA 1
ATOM 837 C C . HIS A 1 113 ? -0.833 7.938 2.829 1.00 93.56 113 HIS A C 1
ATOM 839 O O . HIS A 1 113 ? -0.242 7.540 1.829 1.00 93.56 113 HIS A O 1
ATOM 845 N N . HIS A 1 114 ? -2.122 8.296 2.793 1.00 95.19 114 HIS A N 1
ATOM 846 C CA . HIS A 1 114 ? -2.946 8.127 1.589 1.00 95.19 114 HIS A CA 1
ATOM 847 C C . HIS A 1 114 ? -2.396 8.938 0.407 1.00 95.19 114 HIS A C 1
ATOM 849 O O . HIS A 1 114 ? -2.307 8.425 -0.708 1.00 95.19 114 HIS A O 1
ATOM 855 N N . TRP A 1 115 ? -1.973 10.185 0.646 1.00 95.25 115 TRP A N 1
ATOM 856 C CA . TRP A 1 115 ? -1.347 11.009 -0.390 1.00 95.25 115 TRP A CA 1
ATOM 857 C C . TRP A 1 115 ? -0.027 10.423 -0.886 1.00 95.25 115 TRP A C 1
ATOM 859 O O . TRP A 1 115 ? 0.179 10.345 -2.096 1.00 95.25 115 TRP A O 1
ATOM 869 N N . VAL A 1 116 ? 0.843 9.980 0.024 1.00 94.94 116 VAL A N 1
ATOM 870 C CA . VAL A 1 116 ? 2.129 9.362 -0.328 1.00 94.94 116 VAL A CA 1
ATOM 871 C C . VAL A 1 116 ? 1.909 8.117 -1.185 1.00 94.94 116 VAL A C 1
ATOM 873 O O . VAL A 1 116 ? 2.549 7.990 -2.225 1.00 94.94 116 VAL A O 1
ATOM 876 N N . VAL A 1 117 ? 0.966 7.243 -0.820 1.00 96.44 117 VAL A N 1
ATOM 877 C CA . VAL A 1 117 ? 0.656 6.033 -1.599 1.00 96.44 117 VAL A CA 1
ATOM 878 C C . VAL A 1 117 ? 0.123 6.386 -2.990 1.00 96.44 117 VAL A C 1
ATOM 880 O O . VAL A 1 117 ? 0.584 5.813 -3.976 1.00 96.44 117 VAL A O 1
ATOM 883 N N . VAL A 1 118 ? -0.797 7.353 -3.106 1.00 96.44 118 VAL A N 1
ATOM 884 C CA . VAL A 1 118 ? -1.318 7.798 -4.413 1.00 96.44 118 VAL A CA 1
ATOM 885 C C . VAL A 1 118 ? -0.197 8.359 -5.289 1.00 96.44 118 VAL A C 1
ATOM 887 O O . VAL A 1 118 ? -0.080 7.967 -6.448 1.00 96.44 118 VAL A O 1
ATOM 890 N N . LEU A 1 119 ? 0.653 9.235 -4.751 1.00 95.81 119 LEU A N 1
ATOM 891 C CA . LEU A 1 119 ? 1.771 9.816 -5.498 1.00 95.81 119 LEU A CA 1
ATOM 892 C C . LEU A 1 119 ? 2.795 8.754 -5.913 1.00 95.81 119 LEU A C 1
ATOM 894 O O . LEU A 1 119 ? 3.244 8.762 -7.058 1.00 95.81 119 LEU A O 1
ATOM 898 N N . ALA A 1 120 ? 3.113 7.805 -5.032 1.00 96.25 120 ALA A N 1
ATOM 899 C CA . ALA A 1 120 ? 4.004 6.693 -5.347 1.00 96.25 120 ALA A CA 1
ATOM 900 C C . ALA A 1 120 ? 3.429 5.801 -6.461 1.00 96.25 120 ALA A C 1
ATOM 902 O O . ALA A 1 120 ? 4.158 5.422 -7.372 1.00 96.25 120 ALA A O 1
ATOM 903 N N . CYS A 1 121 ? 2.115 5.543 -6.458 1.00 97.44 121 CYS A N 1
ATOM 904 C CA . CYS A 1 121 ? 1.437 4.828 -7.544 1.00 97.44 121 CYS A CA 1
ATOM 905 C C . CYS A 1 121 ? 1.558 5.561 -8.887 1.00 97.44 121 CYS A C 1
ATOM 907 O O . CYS A 1 121 ? 1.819 4.930 -9.911 1.00 97.44 121 CYS A O 1
ATOM 909 N N . LEU A 1 122 ? 1.380 6.887 -8.895 1.00 96.12 122 LEU A N 1
ATOM 910 C CA . LEU A 1 122 ? 1.528 7.698 -10.107 1.00 96.12 122 LEU A CA 1
ATOM 911 C C . LEU A 1 122 ? 2.962 7.653 -10.631 1.00 96.12 122 LEU A C 1
ATOM 913 O O . LEU A 1 122 ? 3.168 7.405 -11.815 1.00 96.12 122 LEU A O 1
ATOM 917 N N . LEU A 1 123 ? 3.950 7.831 -9.752 1.00 95.56 123 LEU A N 1
ATOM 918 C CA . LEU A 1 123 ? 5.356 7.707 -10.125 1.00 95.56 123 LEU A CA 1
ATOM 919 C C . LEU A 1 123 ? 5.663 6.309 -10.678 1.00 95.56 123 LEU A C 1
ATOM 921 O O . LEU A 1 123 ? 6.417 6.196 -11.643 1.00 95.56 123 LEU A O 1
ATOM 925 N N . ALA A 1 124 ? 5.068 5.250 -10.118 1.00 96.88 124 ALA A N 1
ATOM 926 C CA . ALA A 1 124 ? 5.378 3.870 -10.502 1.00 96.88 124 ALA A CA 1
ATOM 927 C C . ALA A 1 124 ? 4.905 3.571 -11.918 1.00 96.88 124 ALA A C 1
ATOM 929 O O . ALA A 1 124 ? 5.609 2.927 -12.690 1.00 96.88 124 ALA A O 1
ATOM 930 N N . LEU A 1 125 ? 3.753 4.123 -12.295 1.00 96.56 125 LEU A N 1
ATOM 931 C CA . LEU A 1 125 ? 3.211 4.015 -13.647 1.00 96.56 125 LEU A CA 1
ATOM 932 C C . LEU A 1 125 ? 4.087 4.701 -14.709 1.00 96.56 125 LEU A C 1
ATOM 934 O O . LEU A 1 125 ? 3.949 4.392 -15.891 1.00 96.56 125 LEU A O 1
ATOM 938 N N . HIS A 1 126 ? 4.982 5.601 -14.296 1.00 96.06 126 HIS A N 1
ATOM 939 C CA . HIS A 1 126 ? 5.934 6.298 -15.161 1.00 96.06 126 HIS A CA 1
ATOM 940 C C . HIS A 1 126 ? 7.384 5.830 -14.981 1.00 96.06 126 HIS A C 1
ATOM 942 O O . HIS A 1 126 ? 8.275 6.344 -15.658 1.00 96.06 126 HIS A O 1
ATOM 948 N N . ALA A 1 127 ? 7.641 4.872 -14.087 1.00 96.25 127 ALA A N 1
ATOM 949 C CA . ALA A 1 127 ? 8.978 4.344 -13.888 1.00 96.25 127 ALA A CA 1
ATOM 950 C C . ALA A 1 127 ? 9.396 3.496 -15.108 1.00 96.25 127 ALA A C 1
ATOM 952 O O . ALA A 1 127 ? 8.626 2.638 -15.550 1.00 96.25 127 ALA A O 1
ATOM 953 N N . PRO A 1 128 ? 10.612 3.696 -15.650 1.00 96.94 128 PRO A N 1
ATOM 954 C CA . PRO A 1 128 ? 11.090 2.958 -16.823 1.00 96.94 128 PRO A CA 1
ATOM 955 C C . PRO A 1 128 ? 11.427 1.492 -16.520 1.00 96.94 128 PRO A C 1
ATOM 957 O O . PRO A 1 128 ? 11.613 0.709 -17.443 1.00 96.94 128 PRO A O 1
ATOM 960 N N . GLN A 1 129 ? 11.511 1.118 -15.243 1.00 97.06 129 GLN A N 1
ATOM 961 C CA . GLN A 1 129 ? 11.658 -0.258 -14.783 1.00 97.06 129 GLN A CA 1
ATOM 962 C C . GLN A 1 129 ? 11.249 -0.368 -13.310 1.00 97.06 129 GLN A C 1
ATOM 964 O O . GLN A 1 129 ? 11.038 0.644 -12.636 1.00 97.06 129 GLN A O 1
ATOM 969 N N . GLY A 1 130 ? 11.172 -1.595 -12.800 1.00 96.44 130 GLY A N 1
ATOM 970 C CA . GLY A 1 130 ? 10.888 -1.872 -11.391 1.00 96.44 130 GLY A CA 1
ATOM 971 C C . GLY A 1 130 ? 9.420 -1.702 -11.000 1.00 96.44 130 GLY A C 1
ATOM 972 O O . GLY A 1 130 ? 9.106 -1.674 -9.810 1.00 96.44 130 GLY A O 1
ATOM 973 N N . PHE A 1 131 ? 8.504 -1.601 -11.969 1.00 97.12 131 PHE A N 1
ATOM 974 C CA . PHE A 1 131 ? 7.076 -1.469 -11.679 1.00 97.12 131 PHE A CA 1
ATOM 975 C C . PHE A 1 131 ? 6.541 -2.695 -10.933 1.00 97.12 131 PHE A C 1
ATOM 977 O O . PHE A 1 131 ? 5.771 -2.561 -9.983 1.00 97.12 131 PHE A O 1
ATOM 984 N N . GLY A 1 132 ? 6.973 -3.898 -11.315 1.00 96.06 132 GLY A N 1
ATOM 985 C CA . GLY A 1 132 ? 6.547 -5.104 -10.617 1.00 96.06 132 GLY A CA 1
ATOM 986 C C . GLY A 1 132 ? 7.142 -5.231 -9.210 1.00 96.06 132 GLY A C 1
ATOM 987 O O . GLY A 1 132 ? 6.432 -5.652 -8.300 1.00 96.06 132 GLY A O 1
ATOM 988 N N . LEU A 1 133 ? 8.381 -4.768 -8.982 1.00 96.62 133 LEU A N 1
ATOM 989 C CA . LEU A 1 133 ? 8.937 -4.622 -7.629 1.00 96.62 133 LEU A CA 1
ATOM 990 C C . LEU A 1 133 ? 8.103 -3.666 -6.774 1.00 96.62 133 LEU A C 1
ATOM 992 O O . LEU A 1 133 ? 7.846 -3.971 -5.613 1.00 96.62 133 LEU A O 1
ATOM 996 N N . PHE A 1 134 ? 7.641 -2.547 -7.339 1.00 97.56 134 PHE A N 1
ATOM 997 C CA . PHE A 1 134 ? 6.726 -1.643 -6.644 1.00 97.56 134 PHE A CA 1
ATOM 998 C C . PHE A 1 134 ? 5.409 -2.345 -6.276 1.00 97.56 134 PHE A C 1
ATOM 1000 O O . PHE A 1 134 ? 4.956 -2.242 -5.137 1.00 97.56 134 PHE A O 1
ATOM 1007 N N . VAL A 1 135 ? 4.807 -3.100 -7.200 1.00 97.88 135 VAL A N 1
ATOM 1008 C CA . VAL A 1 135 ? 3.576 -3.868 -6.934 1.00 97.88 135 VAL A CA 1
ATOM 1009 C C . VAL A 1 135 ? 3.790 -4.909 -5.834 1.00 97.88 135 VAL A C 1
ATOM 1011 O O . VAL A 1 135 ? 3.001 -4.974 -4.895 1.00 97.88 135 VAL A O 1
ATOM 1014 N N . LEU A 1 136 ? 4.873 -5.685 -5.897 1.00 97.38 136 LEU A N 1
ATOM 1015 C CA . LEU A 1 136 ? 5.192 -6.682 -4.876 1.00 97.38 136 LEU A CA 1
ATOM 1016 C C . LEU A 1 136 ? 5.484 -6.032 -3.515 1.00 97.38 136 LEU A C 1
ATOM 1018 O O . LEU A 1 136 ? 4.946 -6.464 -2.498 1.00 97.38 136 LEU A O 1
ATOM 1022 N N . GLY A 1 137 ? 6.301 -4.979 -3.489 1.00 97.31 137 GLY A N 1
ATOM 1023 C CA . GLY A 1 137 ? 6.649 -4.255 -2.267 1.00 97.31 137 GLY A CA 1
ATOM 1024 C C . GLY A 1 137 ? 5.425 -3.627 -1.605 1.00 97.31 137 GLY A C 1
ATOM 1025 O O . GLY A 1 137 ? 5.193 -3.824 -0.413 1.00 97.31 137 GLY A O 1
ATOM 1026 N N . THR A 1 138 ? 4.581 -2.945 -2.384 1.00 97.81 138 THR A N 1
ATOM 1027 C CA . THR A 1 138 ? 3.326 -2.386 -1.863 1.00 97.81 138 THR A CA 1
ATOM 1028 C C . THR A 1 138 ? 2.357 -3.470 -1.415 1.00 97.81 138 THR A C 1
ATOM 1030 O O . THR A 1 138 ? 1.731 -3.291 -0.381 1.00 97.81 138 THR A O 1
ATOM 1033 N N . PHE A 1 139 ? 2.267 -4.616 -2.093 1.00 98.25 139 PHE A N 1
ATOM 1034 C CA . PHE A 1 139 ? 1.460 -5.742 -1.610 1.00 98.25 139 PHE A CA 1
ATOM 1035 C C . PHE A 1 139 ? 1.913 -6.221 -0.230 1.00 98.25 139 PHE A C 1
ATOM 1037 O O . PHE A 1 139 ? 1.096 -6.380 0.677 1.00 98.25 139 PHE A O 1
ATOM 1044 N N . VAL A 1 140 ? 3.221 -6.398 -0.048 1.00 97.88 140 VAL A N 1
ATOM 1045 C CA . VAL A 1 140 ? 3.791 -6.806 1.237 1.00 97.88 140 VAL A CA 1
ATOM 1046 C C . VAL A 1 140 ? 3.500 -5.766 2.325 1.00 97.88 140 VAL A C 1
ATOM 1048 O O . VAL A 1 140 ? 3.077 -6.134 3.424 1.00 97.88 140 VAL A O 1
ATOM 1051 N N . LEU A 1 141 ? 3.646 -4.471 2.026 1.00 97.44 141 LEU A N 1
ATOM 1052 C CA . LEU A 1 141 ? 3.245 -3.393 2.934 1.00 97.44 141 LEU A CA 1
ATOM 1053 C C . LEU A 1 141 ? 1.745 -3.470 3.263 1.00 97.44 141 LEU A C 1
ATOM 1055 O O . LEU A 1 141 ? 1.372 -3.420 4.434 1.00 97.44 141 LEU A O 1
ATOM 1059 N N . GLU A 1 142 ? 0.878 -3.670 2.275 1.00 97.88 142 GLU A N 1
ATOM 1060 C CA . GLU A 1 142 ? -0.568 -3.775 2.481 1.00 97.88 142 GLU A CA 1
ATOM 1061 C C . GLU A 1 142 ? -0.955 -4.963 3.377 1.00 97.88 142 GLU A C 1
ATOM 1063 O O . GLU A 1 142 ? -1.924 -4.860 4.126 1.00 97.88 142 GLU A O 1
ATOM 1068 N N . MET A 1 143 ? -0.174 -6.050 3.418 1.00 97.94 143 MET A N 1
ATOM 1069 C CA . MET A 1 143 ? -0.381 -7.143 4.387 1.00 97.94 143 MET A CA 1
ATOM 1070 C C . MET A 1 143 ? -0.138 -6.701 5.830 1.00 97.94 143 MET A C 1
ATOM 1072 O O . MET A 1 143 ? -0.939 -7.007 6.716 1.00 97.94 143 MET A O 1
ATOM 1076 N N . GLY A 1 144 ? 0.903 -5.903 6.080 1.00 97.50 144 GLY A N 1
ATOM 1077 C CA . GLY A 1 144 ? 1.079 -5.268 7.388 1.00 97.50 144 GLY A CA 1
ATOM 1078 C C . GLY A 1 144 ? -0.071 -4.303 7.711 1.00 97.50 144 GLY A C 1
ATOM 1079 O O . 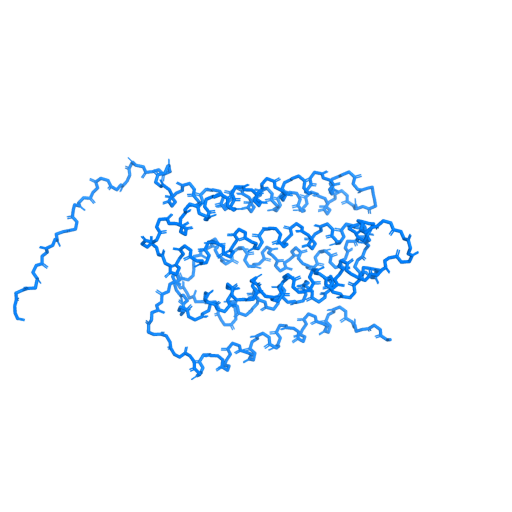GLY A 1 144 ? -0.618 -4.338 8.814 1.00 97.50 144 GLY A O 1
ATOM 1080 N N . SER A 1 145 ? -0.518 -3.504 6.736 1.00 96.62 145 SER A N 1
ATOM 1081 C CA . SER A 1 145 ? -1.642 -2.567 6.906 1.00 96.62 145 SER A CA 1
ATOM 1082 C C . SER A 1 145 ? -2.979 -3.281 7.151 1.00 96.62 145 SER A C 1
ATOM 1084 O O . SER A 1 145 ? -3.808 -2.803 7.921 1.00 96.62 145 SER A O 1
ATOM 1086 N N . MET A 1 146 ? -3.178 -4.467 6.579 1.00 98.19 146 MET A N 1
ATOM 1087 C CA . MET A 1 146 ? -4.336 -5.315 6.856 1.00 98.19 146 MET A CA 1
ATOM 1088 C C . MET A 1 146 ? -4.357 -5.778 8.309 1.00 98.19 146 MET A C 1
ATOM 1090 O O . MET A 1 146 ? -5.382 -5.673 8.981 1.00 98.19 146 MET A O 1
ATOM 1094 N N . THR A 1 147 ? -3.223 -6.244 8.833 1.00 98.19 147 THR A N 1
ATOM 1095 C CA . THR A 1 147 ? -3.149 -6.651 10.244 1.00 98.19 147 THR A CA 1
ATOM 1096 C C . THR A 1 147 ? -3.313 -5.469 11.202 1.00 98.19 147 THR A C 1
ATOM 1098 O O . THR A 1 147 ? -3.944 -5.616 12.247 1.00 98.19 147 THR A O 1
ATOM 1101 N N . PHE A 1 148 ? -2.868 -4.272 10.808 1.00 96.88 148 PHE A N 1
ATOM 1102 C CA . PHE A 1 148 ? -3.185 -3.028 11.510 1.00 96.88 148 PHE A CA 1
ATOM 1103 C C . PHE A 1 148 ? -4.696 -2.747 11.527 1.00 96.88 148 PHE A C 1
ATOM 1105 O O . PHE A 1 148 ? -5.256 -2.463 12.587 1.00 96.88 148 PHE A O 1
ATOM 1112 N N . ASN A 1 149 ? -5.383 -2.900 10.389 1.00 97.12 149 ASN A N 1
ATOM 1113 C CA . ASN A 1 149 ? -6.839 -2.753 10.320 1.00 97.12 149 ASN A CA 1
ATOM 1114 C C . ASN A 1 149 ? -7.544 -3.730 11.269 1.00 97.12 149 ASN A C 1
ATOM 1116 O O . ASN A 1 149 ? -8.446 -3.335 12.007 1.00 97.12 149 ASN A O 1
ATOM 1120 N N . LEU A 1 150 ? -7.099 -4.990 11.315 1.00 98.06 150 LEU A N 1
ATOM 1121 C CA . LEU A 1 150 ? -7.618 -5.976 12.264 1.00 98.06 150 LEU A CA 1
ATOM 1122 C C . LEU A 1 150 ? -7.357 -5.558 13.718 1.00 98.06 150 LEU A C 1
ATOM 1124 O O . LEU A 1 150 ? -8.269 -5.642 14.537 1.00 98.06 150 LEU A O 1
ATOM 1128 N N . ARG A 1 151 ? -6.161 -5.051 14.044 1.00 97.62 151 ARG A N 1
ATOM 1129 C CA . ARG A 1 151 ? -5.819 -4.576 15.397 1.00 97.62 151 ARG A CA 1
ATOM 1130 C C . ARG A 1 151 ? -6.673 -3.391 15.845 1.00 97.62 151 ARG A C 1
ATOM 1132 O O . ARG A 1 151 ? -6.985 -3.282 17.031 1.00 97.62 151 ARG A O 1
ATOM 1139 N N . LYS A 1 152 ? -7.067 -2.519 14.917 1.00 95.31 152 LYS A N 1
ATOM 1140 C CA . LYS A 1 152 ? -8.003 -1.414 15.170 1.00 95.31 152 LYS A CA 1
ATOM 1141 C C . LYS A 1 152 ? -9.445 -1.899 15.329 1.00 95.31 152 LYS A C 1
ATOM 1143 O O . LYS A 1 152 ? -10.184 -1.359 16.145 1.00 95.31 152 LYS A O 1
ATOM 1148 N N . LEU A 1 153 ? -9.838 -2.934 14.588 1.00 96.31 153 LEU A N 1
ATOM 1149 C CA . LEU A 1 153 ? -11.174 -3.533 14.659 1.00 96.31 153 LEU A CA 1
ATOM 1150 C C . LEU A 1 153 ? -11.397 -4.413 15.897 1.00 96.31 153 LEU A C 1
ATOM 1152 O O . LEU A 1 153 ? -12.541 -4.513 16.352 1.00 96.31 153 LEU A O 1
ATOM 1156 N N . TYR A 1 154 ? -10.344 -5.059 16.400 1.00 96.94 154 TYR A N 1
ATOM 1157 C CA . TYR A 1 154 ? -10.388 -6.040 17.489 1.00 96.94 154 TYR A CA 1
ATOM 1158 C C . TYR A 1 154 ? -9.269 -5.783 18.511 1.00 96.94 154 TYR A C 1
ATOM 1160 O O . TYR A 1 154 ? -8.371 -6.617 18.664 1.00 96.94 154 TYR A O 1
ATOM 1168 N N . PRO A 1 155 ? -9.287 -4.631 19.204 1.00 96.25 155 PRO A N 1
ATOM 1169 C CA . PRO A 1 155 ? -8.175 -4.218 20.054 1.00 96.25 155 PRO A CA 1
ATOM 1170 C C . PRO A 1 155 ? -7.946 -5.120 21.272 1.00 96.25 155 PRO A C 1
ATOM 1172 O O . PRO A 1 155 ? -6.827 -5.173 21.772 1.00 96.25 155 PRO A O 1
ATOM 1175 N N . GLU A 1 156 ? -8.963 -5.873 21.690 1.00 95.88 156 GLU A N 1
ATOM 1176 C CA . GLU A 1 156 ? -8.906 -6.785 22.842 1.00 95.88 156 GLU A CA 1
ATOM 1177 C C . GLU A 1 156 ? -8.210 -8.122 22.514 1.00 95.88 156 GLU A C 1
ATOM 1179 O O . GLU A 1 156 ? -7.889 -8.911 23.403 1.00 95.88 156 GLU A O 1
ATOM 1184 N N . SER A 1 157 ? -8.020 -8.429 21.226 1.00 97.75 157 SER A N 1
ATOM 1185 C CA . SER A 1 157 ? -7.512 -9.728 20.785 1.00 97.75 157 SER A CA 1
ATOM 1186 C C . SER A 1 157 ? -5.986 -9.757 20.762 1.00 97.75 157 SER A C 1
ATOM 1188 O O . SER A 1 157 ? -5.348 -9.282 19.819 1.00 97.75 157 SER A O 1
ATOM 1190 N N . ARG A 1 158 ? -5.391 -10.417 21.762 1.00 96.81 158 ARG A N 1
ATOM 1191 C CA . ARG A 1 158 ? -3.935 -10.627 21.843 1.00 96.81 158 ARG A CA 1
ATOM 1192 C C . ARG A 1 158 ? -3.362 -11.351 20.620 1.00 96.81 158 ARG A C 1
ATOM 1194 O O . ARG A 1 158 ? -2.250 -11.058 20.195 1.00 96.81 158 ARG A O 1
ATOM 1201 N N . ALA A 1 159 ? -4.114 -12.283 20.033 1.00 98.19 159 ALA A N 1
ATOM 1202 C CA . ALA A 1 159 ? -3.684 -12.984 18.823 1.00 98.19 159 ALA A CA 1
ATOM 1203 C C . ALA A 1 159 ? -3.542 -12.020 17.632 1.00 98.19 159 ALA A C 1
ATOM 1205 O O . ALA A 1 159 ? -2.550 -12.075 16.906 1.00 98.19 159 ALA A O 1
ATOM 1206 N N . VAL A 1 160 ? -4.501 -11.101 17.466 1.00 97.81 160 VAL A N 1
ATOM 1207 C CA . VAL A 1 160 ? -4.458 -10.072 16.416 1.00 97.81 160 VAL A CA 1
ATOM 1208 C C . VAL A 1 160 ? -3.313 -9.094 16.660 1.00 97.81 160 VAL A C 1
ATOM 1210 O O . VAL A 1 160 ? -2.645 -8.696 15.712 1.00 97.81 160 VAL A O 1
ATOM 1213 N N . GLU A 1 161 ? -3.050 -8.731 17.915 1.00 97.19 161 GLU A N 1
ATOM 1214 C CA . GLU A 1 161 ? -1.913 -7.885 18.276 1.00 97.19 161 GLU A CA 1
ATOM 1215 C C . GLU A 1 161 ? -0.567 -8.520 17.905 1.00 97.19 161 GLU A C 1
ATOM 1217 O O . GLU A 1 161 ? 0.241 -7.874 17.242 1.00 97.19 161 GLU A O 1
ATOM 1222 N N . ILE A 1 162 ? -0.339 -9.786 18.272 1.00 97.81 162 ILE A N 1
ATOM 1223 C CA . ILE A 1 162 ? 0.897 -10.507 17.925 1.00 97.81 162 ILE A CA 1
ATOM 1224 C C . ILE A 1 162 ? 1.063 -10.576 16.405 1.00 97.81 162 ILE A C 1
ATOM 1226 O O . ILE A 1 162 ? 2.139 -10.273 15.886 1.00 97.81 162 ILE A O 1
ATOM 1230 N N . LEU A 1 163 ? -0.011 -10.935 15.692 1.00 98.00 163 LEU A N 1
ATOM 1231 C CA . LEU A 1 163 ? -0.012 -10.997 14.233 1.00 98.00 163 LEU A CA 1
ATOM 1232 C C . LEU A 1 163 ? 0.339 -9.636 13.617 1.00 98.00 163 LEU A C 1
ATOM 1234 O O . LEU A 1 163 ? 1.181 -9.565 12.728 1.00 98.00 163 LEU A O 1
ATOM 1238 N N . TYR A 1 164 ? -0.260 -8.558 14.123 1.00 97.94 164 TYR A N 1
ATOM 1239 C CA . TYR A 1 164 ? 0.030 -7.193 13.699 1.00 97.94 164 TYR A CA 1
ATOM 1240 C C . TYR A 1 164 ? 1.501 -6.819 13.880 1.00 97.94 164 TYR A C 1
ATOM 1242 O O . TYR A 1 164 ? 2.123 -6.361 12.924 1.00 97.94 164 TYR A O 1
ATOM 1250 N N . GLN A 1 165 ? 2.083 -7.056 15.056 1.00 98.06 165 GLN A N 1
ATOM 1251 C CA . GLN A 1 165 ? 3.490 -6.734 15.314 1.00 98.06 165 GLN A CA 1
ATOM 1252 C C . GLN A 1 165 ? 4.426 -7.506 14.376 1.00 98.06 165 GLN A C 1
ATOM 1254 O O . GLN A 1 165 ? 5.321 -6.922 13.759 1.00 98.06 165 GLN A O 1
ATOM 1259 N N . ALA A 1 166 ? 4.186 -8.811 14.221 1.00 97.94 166 ALA A N 1
ATOM 1260 C CA . ALA A 1 166 ? 4.992 -9.672 13.364 1.00 97.94 166 ALA A CA 1
ATOM 1261 C C . ALA A 1 166 ? 4.894 -9.261 11.886 1.00 97.94 166 ALA A C 1
ATOM 1263 O O . ALA A 1 166 ? 5.917 -9.068 11.226 1.00 97.94 166 ALA A O 1
ATOM 1264 N N . CYS A 1 167 ? 3.677 -9.079 11.365 1.00 98.00 167 CYS A N 1
ATOM 1265 C CA . CYS A 1 167 ? 3.458 -8.678 9.977 1.00 98.00 167 CYS A CA 1
ATOM 1266 C C . CYS A 1 167 ? 3.964 -7.263 9.697 1.00 98.00 167 CYS A C 1
ATOM 1268 O O . CYS A 1 167 ? 4.506 -7.016 8.619 1.00 98.00 167 CYS A O 1
ATOM 1270 N N . MET A 1 168 ? 3.838 -6.336 10.649 1.00 97.81 168 MET A N 1
ATOM 1271 C CA . MET A 1 168 ? 4.365 -4.985 10.491 1.00 97.81 168 MET A CA 1
ATOM 1272 C C . MET A 1 168 ? 5.889 -5.004 10.348 1.00 97.81 168 MET A C 1
ATOM 1274 O O . MET A 1 168 ? 6.407 -4.480 9.364 1.00 97.81 168 MET A O 1
ATOM 1278 N N . LEU A 1 169 ? 6.595 -5.694 11.250 1.00 97.94 169 LEU A N 1
ATOM 1279 C CA . LEU A 1 169 ? 8.050 -5.839 11.183 1.00 97.94 169 LEU A CA 1
ATOM 1280 C C . LEU A 1 169 ? 8.498 -6.525 9.886 1.00 97.94 169 LEU A C 1
ATOM 1282 O O . LEU A 1 169 ? 9.349 -5.998 9.171 1.00 97.94 169 LEU A O 1
ATOM 1286 N N . CYS A 1 170 ? 7.914 -7.681 9.556 1.00 98.25 170 CYS A N 1
ATOM 1287 C CA . CYS A 1 170 ? 8.315 -8.446 8.374 1.00 98.25 170 CYS A CA 1
ATOM 1288 C C . CYS A 1 170 ? 8.041 -7.673 7.080 1.00 98.25 170 CYS A C 1
ATOM 1290 O O . CYS A 1 170 ? 8.897 -7.638 6.197 1.00 98.25 170 CYS A O 1
ATOM 1292 N N . SER A 1 171 ? 6.878 -7.019 6.974 1.00 98.19 171 SER A N 1
ATOM 1293 C CA . SER A 1 171 ? 6.548 -6.224 5.788 1.00 98.19 171 SER A CA 1
ATOM 1294 C C . SER A 1 171 ? 7.466 -5.016 5.626 1.00 98.19 171 SER A C 1
ATOM 1296 O O . SER A 1 171 ? 7.885 -4.726 4.511 1.00 98.19 171 SER A O 1
ATOM 1298 N N . ASN A 1 172 ? 7.829 -4.356 6.728 1.00 97.62 172 ASN A N 1
ATOM 1299 C CA . ASN A 1 172 ? 8.779 -3.250 6.728 1.00 97.62 172 ASN A CA 1
ATOM 1300 C C . ASN A 1 172 ? 10.171 -3.689 6.247 1.00 97.62 172 ASN A C 1
ATOM 1302 O O . ASN A 1 172 ? 10.758 -3.038 5.387 1.00 97.62 172 ASN A O 1
ATOM 1306 N N . LEU A 1 173 ? 10.689 -4.808 6.764 1.00 98.00 173 LEU A N 1
ATOM 1307 C CA . LEU A 1 173 ? 11.992 -5.341 6.350 1.00 98.00 173 LEU A CA 1
ATOM 1308 C C . LEU A 1 173 ? 12.002 -5.737 4.870 1.00 98.00 173 LEU A C 1
ATOM 1310 O O . LEU A 1 173 ? 12.944 -5.414 4.148 1.00 98.00 173 LEU A O 1
ATOM 1314 N N . ALA A 1 174 ? 10.947 -6.409 4.411 1.00 97.50 174 ALA A N 1
ATOM 1315 C CA . ALA A 1 174 ? 10.808 -6.808 3.017 1.00 97.50 174 ALA A CA 1
ATOM 1316 C C . ALA A 1 174 ? 10.691 -5.600 2.072 1.00 97.50 174 ALA A C 1
ATOM 1318 O O . ALA A 1 174 ? 11.305 -5.609 1.005 1.00 97.50 174 ALA A O 1
ATOM 1319 N N . ALA A 1 175 ? 9.961 -4.553 2.470 1.00 95.38 175 ALA A N 1
ATOM 1320 C CA . ALA A 1 175 ? 9.861 -3.313 1.705 1.00 95.38 175 ALA A CA 1
ATOM 1321 C C . ALA A 1 175 ? 11.227 -2.634 1.556 1.00 95.38 175 ALA A C 1
ATOM 1323 O O . ALA A 1 175 ? 11.668 -2.427 0.429 1.00 95.38 175 ALA A O 1
ATOM 1324 N N . LEU A 1 176 ? 11.963 -2.448 2.661 1.00 96.75 176 LEU A N 1
ATOM 1325 C CA . LEU A 1 176 ? 13.314 -1.876 2.625 1.00 96.75 176 LEU A CA 1
ATOM 1326 C C . LEU A 1 176 ? 14.270 -2.697 1.751 1.00 96.75 176 LEU A C 1
ATOM 1328 O O . LEU A 1 176 ? 15.046 -2.128 0.984 1.00 96.75 176 LEU A O 1
ATOM 1332 N N . ALA A 1 177 ? 14.210 -4.029 1.833 1.00 97.56 177 ALA A N 1
ATOM 1333 C CA . ALA A 1 177 ? 15.005 -4.903 0.975 1.00 97.56 177 ALA A CA 1
ATOM 1334 C C . ALA A 1 177 ? 14.657 -4.701 -0.511 1.00 97.56 177 ALA A C 1
ATOM 1336 O O . ALA A 1 177 ? 15.559 -4.547 -1.337 1.00 97.56 177 ALA A O 1
ATOM 1337 N N . GLY A 1 178 ? 13.366 -4.626 -0.850 1.00 95.62 178 GLY A N 1
ATOM 1338 C CA . GLY A 1 178 ? 12.895 -4.291 -2.196 1.00 95.62 178 GLY A CA 1
ATOM 1339 C C . GLY A 1 178 ? 13.347 -2.899 -2.654 1.00 95.62 178 GLY A C 1
ATOM 1340 O O . GLY A 1 178 ? 13.804 -2.744 -3.786 1.00 95.62 178 GLY A O 1
ATOM 1341 N N . GLY A 1 179 ? 13.317 -1.908 -1.761 1.00 94.81 179 GLY A N 1
ATOM 1342 C CA . GLY A 1 179 ? 13.843 -0.565 -1.993 1.00 94.81 179 GLY A CA 1
ATOM 1343 C C . GLY A 1 179 ? 15.334 -0.578 -2.334 1.00 94.81 179 GLY A C 1
ATOM 1344 O O . GLY A 1 179 ? 15.747 0.050 -3.306 1.00 94.81 179 GLY A O 1
ATOM 1345 N N . VAL A 1 180 ? 16.144 -1.362 -1.615 1.00 97.00 180 VAL A N 1
ATOM 1346 C CA . VAL A 1 180 ? 17.576 -1.544 -1.923 1.00 97.00 180 VAL A CA 1
ATOM 1347 C C . VAL A 1 180 ? 17.784 -2.184 -3.298 1.00 97.00 180 VAL A C 1
ATOM 1349 O O . VAL A 1 180 ? 18.684 -1.767 -4.029 1.00 97.00 180 VAL A O 1
ATOM 1352 N N . VAL A 1 181 ? 16.956 -3.158 -3.688 1.00 97.06 181 VAL A N 1
ATOM 1353 C CA . VAL A 1 181 ? 17.000 -3.735 -5.044 1.00 97.06 181 VAL A CA 1
ATOM 1354 C C . VAL A 1 181 ? 16.671 -2.668 -6.096 1.00 97.06 181 VAL A C 1
ATOM 1356 O O . VAL A 1 181 ? 17.394 -2.544 -7.083 1.00 97.06 181 VAL A O 1
ATOM 1359 N N . LEU A 1 182 ? 15.657 -1.832 -5.854 1.00 95.31 182 LEU A N 1
ATOM 1360 C CA . LEU A 1 182 ? 15.276 -0.719 -6.732 1.00 95.31 182 LEU A CA 1
ATOM 1361 C C . LEU A 1 182 ? 16.390 0.341 -6.867 1.00 95.31 182 LEU A C 1
ATOM 1363 O O . LEU A 1 182 ? 16.545 0.956 -7.922 1.00 95.31 182 LEU A O 1
ATOM 1367 N N . LEU A 1 183 ? 17.240 0.540 -5.854 1.00 96.94 183 LEU A N 1
ATOM 1368 C CA . LEU A 1 183 ? 18.393 1.445 -5.977 1.00 96.94 183 LEU A CA 1
ATOM 1369 C C . LEU A 1 183 ? 19.431 0.953 -7.001 1.00 96.94 183 LEU A C 1
ATOM 1371 O O . LEU A 1 183 ? 20.064 1.769 -7.677 1.00 96.94 183 LEU A O 1
ATOM 1375 N N . ARG A 1 184 ? 19.572 -0.368 -7.164 1.00 97.12 184 ARG A N 1
ATOM 1376 C CA . ARG A 1 184 ? 20.527 -1.004 -8.095 1.00 97.12 184 ARG A CA 1
ATOM 1377 C C . ARG A 1 184 ? 20.042 -1.046 -9.542 1.00 97.12 184 ARG A C 1
ATOM 1379 O O . ARG A 1 184 ? 20.736 -1.535 -10.419 1.00 97.12 184 ARG A O 1
ATOM 1386 N N . MET A 1 185 ? 18.839 -0.552 -9.787 1.00 96.56 185 MET A N 1
ATOM 1387 C CA . MET A 1 185 ? 18.181 -0.630 -11.075 1.00 96.56 185 MET A CA 1
ATOM 1388 C C . MET A 1 185 ? 18.634 0.530 -11.981 1.00 96.56 185 MET A C 1
ATOM 1390 O O . MET A 1 185 ? 18.157 1.651 -11.830 1.00 96.56 185 MET A O 1
ATOM 1394 N N . ASP A 1 186 ? 19.492 0.272 -12.968 1.00 97.38 186 ASP A N 1
ATOM 1395 C CA . ASP A 1 186 ? 20.160 1.310 -13.781 1.00 97.38 186 ASP A CA 1
ATOM 1396 C C . ASP A 1 186 ? 19.245 2.233 -14.597 1.00 97.38 186 ASP A C 1
ATOM 1398 O O . ASP A 1 186 ? 19.468 3.442 -14.618 1.00 97.38 186 ASP A O 1
ATOM 1402 N N . ALA A 1 187 ? 18.179 1.716 -15.212 1.00 97.06 187 ALA A N 1
ATOM 1403 C CA . ALA A 1 187 ? 17.279 2.531 -16.026 1.00 97.06 187 ALA A CA 1
ATOM 1404 C C . ALA A 1 187 ? 16.420 3.519 -15.213 1.00 97.06 187 ALA A C 1
ATOM 1406 O O . ALA A 1 187 ? 15.832 4.421 -15.803 1.00 97.06 187 ALA A O 1
ATOM 1407 N N . ILE A 1 188 ? 16.331 3.397 -13.877 1.00 97.31 188 ILE A N 1
ATOM 1408 C CA . ILE A 1 188 ? 15.560 4.346 -13.053 1.00 97.31 188 ILE A CA 1
ATOM 1409 C C . ILE A 1 188 ? 16.403 5.609 -12.812 1.00 97.31 188 ILE A C 1
ATOM 1411 O O . ILE A 1 188 ? 17.490 5.508 -12.235 1.00 97.31 188 ILE A O 1
ATOM 1415 N N . PRO A 1 189 ? 15.901 6.812 -13.150 1.00 97.38 189 PRO A N 1
ATOM 1416 C CA . PRO A 1 189 ? 16.586 8.058 -12.833 1.00 97.38 189 PRO A CA 1
ATOM 1417 C C . PRO A 1 189 ? 16.882 8.193 -11.334 1.00 97.38 189 PRO A C 1
ATOM 1419 O O . PRO A 1 189 ? 16.038 7.881 -10.491 1.00 97.38 189 PRO A O 1
ATOM 1422 N N . VAL A 1 190 ? 18.059 8.728 -10.991 1.00 97.69 190 VAL A N 1
ATOM 1423 C CA . VAL A 1 190 ? 18.522 8.879 -9.595 1.00 97.69 190 VAL A CA 1
ATOM 1424 C C . VAL A 1 190 ? 17.507 9.621 -8.721 1.00 97.69 190 VAL A C 1
ATOM 1426 O O . VAL A 1 190 ? 17.284 9.239 -7.575 1.00 97.69 190 VAL A O 1
ATOM 1429 N N . TRP A 1 191 ? 16.840 10.643 -9.260 1.00 97.25 191 TRP A N 1
ATOM 1430 C CA . TRP A 1 191 ? 15.836 11.399 -8.513 1.00 97.25 191 TRP A CA 1
ATOM 1431 C C . TRP A 1 191 ? 14.603 10.550 -8.154 1.00 97.25 191 TRP A C 1
ATOM 1433 O O . TRP A 1 191 ? 14.101 10.662 -7.039 1.00 97.25 191 TRP A O 1
ATOM 1443 N N . MET A 1 192 ? 14.143 9.658 -9.043 1.00 96.25 192 MET A N 1
ATOM 1444 C CA . MET A 1 192 ? 13.028 8.746 -8.749 1.00 96.25 192 MET A CA 1
ATOM 1445 C C . MET A 1 192 ? 13.438 7.734 -7.681 1.00 96.25 192 MET A C 1
ATOM 1447 O O . MET A 1 192 ? 12.689 7.515 -6.733 1.00 96.25 192 MET A O 1
ATOM 1451 N N . LYS A 1 193 ? 14.645 7.159 -7.800 1.00 96.12 193 LYS A N 1
ATOM 1452 C CA . LYS A 1 193 ? 15.222 6.257 -6.789 1.00 96.12 193 LYS A CA 1
ATOM 1453 C C . LYS A 1 193 ? 15.239 6.910 -5.409 1.00 96.12 193 LYS A C 1
ATOM 1455 O O . LYS A 1 193 ? 14.786 6.305 -4.442 1.00 96.12 193 LYS A O 1
ATOM 1460 N N . ALA A 1 194 ? 15.722 8.151 -5.336 1.00 96.31 194 ALA A N 1
ATOM 1461 C CA . ALA A 1 194 ? 15.778 8.914 -4.096 1.00 96.31 194 ALA A CA 1
ATOM 1462 C C . ALA A 1 194 ? 14.378 9.140 -3.507 1.00 96.31 194 ALA A C 1
ATOM 1464 O O . ALA A 1 194 ? 14.173 8.869 -2.328 1.00 96.31 194 ALA A O 1
ATOM 1465 N N . ILE A 1 195 ? 13.405 9.568 -4.323 1.00 95.31 195 ILE A N 1
ATOM 1466 C CA . ILE A 1 195 ? 12.023 9.771 -3.866 1.00 95.31 195 ILE A CA 1
ATOM 1467 C C . ILE A 1 195 ? 11.418 8.466 -3.340 1.00 95.31 195 ILE A C 1
ATOM 1469 O O . ILE A 1 195 ? 10.882 8.467 -2.234 1.00 95.31 195 ILE A O 1
ATOM 1473 N N . TYR A 1 196 ? 11.525 7.359 -4.084 1.00 93.94 196 TYR A N 1
ATOM 1474 C CA . TYR A 1 196 ? 10.994 6.069 -3.636 1.00 93.94 196 TYR A CA 1
ATOM 1475 C C . TYR A 1 196 ? 11.622 5.616 -2.334 1.00 93.94 196 TYR A C 1
ATOM 1477 O O . TYR A 1 196 ? 10.903 5.264 -1.408 1.00 93.94 196 TYR A O 1
ATOM 1485 N N . PHE A 1 197 ? 12.949 5.641 -2.256 1.00 95.25 197 PHE A N 1
ATOM 1486 C CA . PHE A 1 197 ? 13.651 5.119 -1.097 1.00 95.25 197 PHE A CA 1
ATOM 1487 C C . PHE A 1 197 ? 13.398 5.966 0.153 1.00 95.25 197 PHE A C 1
ATOM 1489 O O . PHE A 1 197 ? 13.150 5.419 1.222 1.00 95.25 197 PHE A O 1
ATOM 1496 N N . VAL A 1 198 ? 13.377 7.297 0.025 1.00 95.88 198 VAL A N 1
ATOM 1497 C CA . VAL A 1 198 ? 13.033 8.192 1.141 1.00 95.88 198 VAL A CA 1
ATOM 1498 C C . VAL A 1 198 ? 11.582 7.995 1.578 1.00 95.88 198 VAL A C 1
ATOM 1500 O O . VAL A 1 198 ? 11.317 7.928 2.778 1.00 95.88 198 VAL A O 1
ATOM 1503 N N . ALA A 1 199 ? 10.645 7.880 0.632 1.00 94.12 199 ALA A N 1
ATOM 1504 C CA . ALA A 1 199 ? 9.244 7.625 0.949 1.00 94.12 199 ALA A CA 1
ATOM 1505 C C . ALA A 1 199 ? 9.065 6.270 1.650 1.00 94.12 199 ALA A C 1
ATOM 1507 O O . ALA A 1 199 ? 8.376 6.206 2.664 1.00 94.12 199 ALA A O 1
ATOM 1508 N N . ASP A 1 200 ? 9.717 5.217 1.157 1.00 93.94 200 ASP A N 1
ATOM 1509 C CA . ASP A 1 200 ? 9.648 3.868 1.718 1.00 93.94 200 ASP A CA 1
ATOM 1510 C C . ASP A 1 200 ? 10.232 3.820 3.137 1.00 93.94 200 ASP A C 1
ATOM 1512 O O . ASP A 1 200 ? 9.549 3.415 4.077 1.00 93.94 200 ASP A O 1
ATOM 1516 N N . VAL A 1 201 ? 11.435 4.372 3.341 1.00 95.94 201 VAL A N 1
ATOM 1517 C CA . VAL A 1 201 ? 12.046 4.510 4.674 1.00 95.94 201 VAL A CA 1
ATOM 1518 C C . VAL A 1 201 ? 11.147 5.314 5.616 1.00 95.94 201 VAL A C 1
ATOM 1520 O O . VAL A 1 201 ? 10.915 4.898 6.751 1.00 95.94 201 VAL A O 1
ATOM 1523 N N . GLY A 1 202 ? 10.600 6.443 5.158 1.00 94.44 202 GLY A N 1
ATOM 1524 C CA . GLY A 1 202 ? 9.696 7.273 5.955 1.00 94.44 202 GLY A CA 1
ATOM 1525 C C . GLY A 1 202 ? 8.417 6.536 6.362 1.00 94.44 202 GLY A C 1
ATOM 1526 O O . GLY A 1 202 ? 8.007 6.603 7.524 1.00 94.44 202 GLY A O 1
ATOM 1527 N N . VAL A 1 203 ? 7.809 5.791 5.434 1.00 93.56 203 VAL A N 1
ATOM 1528 C CA . VAL A 1 203 ? 6.629 4.954 5.690 1.00 93.56 203 VAL A CA 1
ATOM 1529 C C . VAL A 1 203 ? 6.964 3.845 6.683 1.00 93.56 203 VAL A C 1
ATOM 1531 O O . VAL A 1 203 ? 6.232 3.670 7.655 1.00 93.56 203 VAL A O 1
ATOM 1534 N N . VAL A 1 204 ? 8.078 3.137 6.495 1.00 95.56 204 VAL A N 1
ATOM 1535 C CA . VAL A 1 204 ? 8.530 2.062 7.386 1.00 95.56 204 VAL A CA 1
ATOM 1536 C C . VAL A 1 204 ? 8.770 2.576 8.804 1.00 95.56 204 VAL A C 1
ATOM 1538 O O . VAL A 1 204 ? 8.256 1.988 9.756 1.00 95.56 204 VAL A O 1
ATOM 1541 N N . ILE A 1 205 ? 9.468 3.706 8.956 1.00 94.75 205 ILE A N 1
ATOM 1542 C CA . ILE A 1 205 ? 9.674 4.347 10.260 1.00 94.75 205 ILE A CA 1
ATOM 1543 C C . ILE A 1 205 ? 8.322 4.702 10.881 1.00 94.75 205 ILE A C 1
ATOM 1545 O O . ILE A 1 205 ? 8.032 4.274 11.995 1.00 94.75 205 ILE A O 1
ATOM 1549 N N . GLY A 1 206 ? 7.460 5.430 10.165 1.00 92.62 206 GLY A N 1
ATOM 1550 C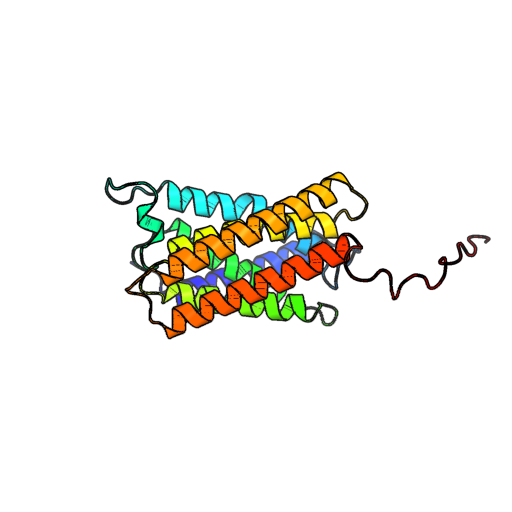 CA . GLY A 1 206 ? 6.156 5.847 10.685 1.00 92.62 206 GLY A CA 1
ATOM 1551 C C . GLY A 1 206 ? 5.291 4.668 11.147 1.00 92.62 206 GLY A C 1
ATOM 1552 O O . GLY A 1 206 ? 4.707 4.709 12.231 1.00 92.62 206 GLY A O 1
ATOM 1553 N N . ARG A 1 207 ? 5.261 3.589 10.358 1.00 94.19 207 ARG A N 1
ATOM 1554 C CA . ARG A 1 207 ? 4.551 2.344 10.674 1.00 94.19 207 ARG A CA 1
ATOM 1555 C C . ARG A 1 207 ? 5.137 1.648 11.898 1.00 94.19 207 ARG A C 1
ATOM 1557 O O . ARG A 1 207 ? 4.389 1.246 12.786 1.00 94.19 207 ARG A O 1
ATOM 1564 N N . GLN A 1 208 ? 6.463 1.534 11.973 1.00 96.38 208 GLN A N 1
ATOM 1565 C CA . GLN A 1 208 ? 7.125 0.861 13.088 1.00 96.38 208 GLN A CA 1
ATOM 1566 C C . GLN A 1 208 ? 6.963 1.637 14.397 1.00 96.38 208 GLN A C 1
ATOM 1568 O O . GLN A 1 208 ? 6.698 1.028 15.428 1.00 96.38 208 GLN A O 1
ATOM 1573 N N . LEU A 1 209 ? 7.051 2.970 14.368 1.00 93.88 209 LEU A N 1
ATOM 1574 C CA . LEU A 1 209 ? 6.800 3.800 15.548 1.00 93.88 209 LEU A CA 1
ATOM 1575 C C . LEU A 1 209 ? 5.360 3.630 16.050 1.00 93.88 209 LEU A C 1
ATOM 1577 O O . LEU A 1 209 ? 5.141 3.542 17.256 1.00 93.88 209 LEU A O 1
ATOM 1581 N N . HIS A 1 210 ? 4.379 3.526 15.145 1.00 92.06 210 HIS A N 1
ATOM 1582 C CA . HIS A 1 210 ? 2.997 3.241 15.535 1.00 92.06 210 HIS A CA 1
ATOM 1583 C C . HIS A 1 210 ? 2.869 1.855 16.184 1.00 92.06 210 HIS A C 1
ATOM 1585 O O . HIS A 1 210 ? 2.252 1.729 17.239 1.00 92.06 210 HIS A O 1
ATOM 1591 N N . ALA A 1 211 ? 3.498 0.828 15.608 1.00 94.69 211 ALA A N 1
ATOM 1592 C CA . ALA A 1 211 ? 3.483 -0.523 16.163 1.00 94.69 211 ALA A CA 1
ATOM 1593 C C . ALA A 1 211 ? 4.154 -0.601 17.543 1.00 94.69 211 ALA A C 1
ATOM 1595 O O . ALA A 1 211 ? 3.585 -1.169 18.475 1.00 94.69 211 ALA A O 1
ATOM 1596 N N . LEU A 1 212 ? 5.312 0.040 17.721 1.00 95.00 212 LEU A N 1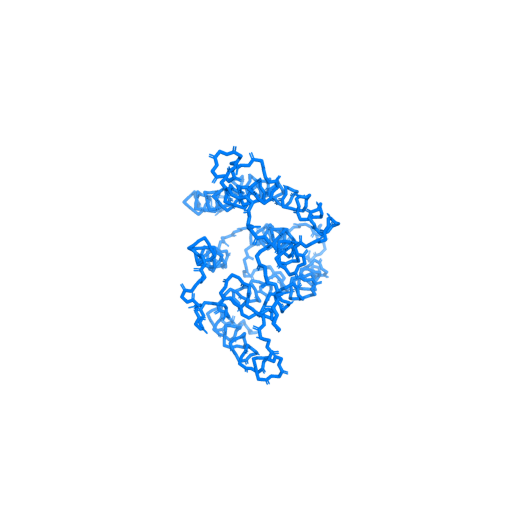
ATOM 1597 C CA . LEU A 1 212 ? 6.007 0.101 19.010 1.00 95.00 212 LEU A CA 1
ATOM 1598 C C . LEU A 1 212 ? 5.211 0.885 20.063 1.00 95.00 212 LEU A C 1
ATOM 1600 O O . LEU A 1 212 ? 5.205 0.507 21.236 1.00 95.00 212 LEU A O 1
ATOM 1604 N N . LYS A 1 213 ? 4.520 1.957 19.659 1.00 92.06 213 LYS A N 1
ATOM 1605 C CA . LYS A 1 213 ? 3.598 2.690 20.532 1.00 92.06 213 LYS A CA 1
ATOM 1606 C C . LYS A 1 213 ? 2.427 1.812 20.971 1.00 92.06 213 LYS A C 1
ATOM 1608 O O . LYS A 1 213 ? 2.132 1.773 22.161 1.00 92.06 213 LYS A O 1
ATOM 1613 N N . ASP A 1 214 ? 1.800 1.087 20.046 1.00 90.38 214 ASP A N 1
ATOM 1614 C CA . ASP A 1 214 ? 0.686 0.184 20.360 1.00 90.38 214 ASP A CA 1
ATOM 1615 C C . ASP A 1 214 ? 1.109 -0.958 21.299 1.00 90.38 214 ASP A C 1
ATOM 1617 O O . ASP A 1 214 ? 0.312 -1.386 22.127 1.00 90.38 214 ASP A O 1
ATOM 1621 N N . ALA A 1 215 ? 2.366 -1.411 21.212 1.00 93.00 215 ALA A N 1
ATOM 1622 C CA . ALA A 1 215 ? 2.952 -2.408 22.112 1.00 93.00 215 ALA A CA 1
ATOM 1623 C C . ALA A 1 215 ? 3.358 -1.846 23.493 1.00 93.00 215 ALA A C 1
ATOM 1625 O O . ALA A 1 215 ? 3.920 -2.573 24.311 1.00 93.00 215 ALA A O 1
ATOM 1626 N N . GLY A 1 216 ? 3.155 -0.548 23.750 1.00 92.06 216 GLY A N 1
ATOM 1627 C CA . GLY A 1 216 ? 3.566 0.105 24.997 1.00 92.06 216 GLY A CA 1
ATOM 1628 C C . GLY A 1 216 ? 5.082 0.284 25.158 1.00 92.06 216 GLY A C 1
ATOM 1629 O O . GLY A 1 216 ? 5.545 0.631 26.242 1.00 92.06 216 GLY A O 1
ATOM 1630 N N . LEU A 1 217 ? 5.865 0.074 24.094 1.00 92.56 217 LEU A N 1
ATOM 1631 C CA . LEU A 1 217 ? 7.329 0.206 24.110 1.00 92.56 217 LEU A CA 1
ATOM 1632 C C . LEU A 1 217 ? 7.786 1.658 23.932 1.00 92.56 217 LEU A C 1
ATOM 1634 O O . LEU A 1 217 ? 8.873 2.033 24.364 1.00 92.56 217 LEU A O 1
ATOM 1638 N N . MET A 1 218 ? 6.945 2.493 23.320 1.00 88.31 218 MET A N 1
ATOM 1639 C CA . MET A 1 218 ? 7.176 3.927 23.192 1.00 88.31 218 MET A CA 1
ATOM 1640 C C . MET A 1 218 ? 6.247 4.697 24.129 1.00 88.31 218 MET A C 1
ATOM 1642 O O . MET A 1 218 ? 5.113 5.012 23.777 1.00 88.31 218 MET A O 1
ATOM 1646 N N . GLY A 1 219 ? 6.753 5.034 25.317 1.00 63.03 219 GLY A N 1
ATOM 1647 C CA . GLY A 1 219 ? 6.126 6.037 26.178 1.00 63.03 219 GLY A CA 1
ATOM 1648 C C . GLY A 1 219 ? 5.339 5.500 27.369 1.00 63.03 219 GLY A C 1
ATOM 1649 O O . GLY A 1 219 ? 4.201 5.902 27.584 1.00 63.03 219 GLY A O 1
ATOM 1650 N N . ALA A 1 220 ? 6.012 4.751 28.245 1.00 49.34 220 ALA A N 1
ATOM 1651 C CA . ALA A 1 220 ? 5.686 4.682 29.672 1.00 49.34 220 ALA A CA 1
ATOM 1652 C C . ALA A 1 220 ? 6.166 5.933 30.450 1.00 49.34 220 ALA A C 1
ATOM 1654 O O . ALA A 1 220 ? 6.586 5.825 31.599 1.00 49.34 220 ALA A O 1
ATOM 1655 N N . HIS A 1 221 ? 6.104 7.125 29.842 1.00 52.12 221 HIS A N 1
ATOM 1656 C CA . HIS A 1 221 ? 6.404 8.385 30.537 1.00 52.12 221 HIS A CA 1
ATOM 1657 C C . HIS A 1 221 ? 5.236 9.377 30.609 1.00 52.12 221 HIS A C 1
ATOM 1659 O O . HIS A 1 221 ? 5.362 10.361 31.325 1.00 52.12 221 HIS A O 1
ATOM 1665 N N . ALA A 1 222 ? 4.087 9.113 29.970 1.00 48.84 222 ALA A N 1
ATOM 1666 C CA . ALA A 1 222 ? 2.960 10.060 29.968 1.00 48.84 222 ALA A CA 1
ATOM 1667 C C . ALA A 1 222 ? 1.590 9.473 30.371 1.00 48.84 222 ALA A C 1
ATOM 1669 O O . ALA A 1 222 ? 0.601 10.190 30.338 1.00 48.84 222 ALA A O 1
ATOM 1670 N N . ALA A 1 223 ? 1.500 8.193 30.760 1.00 46.97 223 ALA A N 1
ATOM 1671 C CA . ALA A 1 223 ? 0.218 7.558 31.115 1.00 46.97 223 ALA A CA 1
ATOM 1672 C C . ALA A 1 223 ? 0.267 6.728 32.413 1.00 46.97 223 ALA A C 1
ATOM 1674 O O . ALA A 1 223 ? -0.485 5.775 32.589 1.00 46.97 223 ALA A O 1
ATOM 1675 N N . ARG A 1 224 ? 1.130 7.124 33.359 1.00 47.50 224 ARG A N 1
ATOM 1676 C CA . ARG A 1 224 ? 0.907 6.862 34.795 1.00 47.50 224 ARG A CA 1
ATOM 1677 C C . ARG A 1 224 ? -0.002 7.933 35.422 1.00 47.50 224 ARG A C 1
ATOM 1679 O O . ARG A 1 224 ? 0.061 8.161 36.624 1.00 47.50 224 ARG A O 1
ATOM 1686 N N . GLU A 1 225 ? -0.846 8.584 34.624 1.00 45.84 225 GLU A N 1
ATOM 1687 C CA . GLU A 1 225 ? -1.891 9.465 35.132 1.00 45.84 225 GLU A CA 1
ATOM 1688 C C . GLU A 1 225 ? -3.240 8.750 35.114 1.00 45.84 225 GLU A C 1
ATOM 1690 O O . GLU A 1 225 ? -3.789 8.420 34.068 1.00 45.84 225 GLU A O 1
ATOM 1695 N N . ALA A 1 226 ? -3.715 8.550 36.342 1.00 42.75 226 ALA A N 1
ATOM 1696 C CA . ALA A 1 226 ? -5.062 8.239 36.784 1.00 42.75 226 ALA A CA 1
ATOM 1697 C C . ALA A 1 226 ? -5.666 6.890 36.334 1.00 42.75 226 ALA A C 1
ATOM 1699 O O . ALA A 1 226 ? -6.018 6.706 35.169 1.00 42.75 226 ALA A O 1
ATOM 1700 N N . PRO A 1 227 ? -5.932 5.972 37.287 1.00 45.44 227 PRO A N 1
ATOM 1701 C CA . PRO A 1 227 ? -6.999 5.004 37.103 1.00 45.44 227 PRO A CA 1
ATOM 1702 C C . PRO A 1 227 ? -8.250 5.803 36.742 1.00 45.44 227 PRO A C 1
ATOM 1704 O O . PRO A 1 227 ? -8.696 6.641 37.528 1.00 45.44 227 PRO A O 1
ATOM 1707 N N . THR A 1 228 ? -8.798 5.572 35.552 1.00 53.09 228 THR A N 1
ATOM 1708 C CA . THR A 1 228 ? -10.157 5.992 35.246 1.00 53.09 228 THR A CA 1
ATOM 1709 C C . THR A 1 228 ? -11.032 5.387 36.325 1.00 53.09 228 THR A C 1
ATOM 1711 O O . THR A 1 228 ? -11.175 4.168 36.450 1.00 53.09 228 THR A O 1
ATOM 1714 N N . SER A 1 229 ? -11.525 6.270 37.185 1.00 47.25 229 SER A N 1
ATOM 1715 C CA . SER A 1 229 ? -12.521 5.972 38.184 1.00 47.25 229 SER A CA 1
ATOM 1716 C C . SER A 1 229 ? -13.604 5.144 37.509 1.00 47.25 229 SER A C 1
ATOM 1718 O O . SER A 1 229 ? -14.333 5.613 36.636 1.00 47.25 229 SER A O 1
ATOM 1720 N N . ARG A 1 230 ? -13.718 3.881 37.928 1.00 45.50 230 ARG A N 1
ATOM 1721 C CA . ARG A 1 230 ? -14.972 3.136 37.852 1.00 45.50 230 ARG A CA 1
ATOM 1722 C C . ARG A 1 230 ? -15.962 3.859 38.767 1.00 45.50 230 ARG A C 1
ATOM 1724 O O . ARG A 1 230 ? -16.215 3.441 39.888 1.00 45.50 230 ARG A O 1
ATOM 1731 N N . GLY A 1 231 ? -16.419 5.020 38.313 1.00 46.88 231 GLY A N 1
ATOM 1732 C CA . GLY A 1 231 ? -17.459 5.818 38.921 1.00 46.88 231 GLY A CA 1
ATOM 1733 C C . GLY A 1 231 ? -18.794 5.401 38.330 1.00 46.88 231 GLY A C 1
ATOM 1734 O O . GLY A 1 231 ? -19.058 5.661 37.164 1.00 46.88 231 GLY A O 1
ATOM 1735 N N . ALA A 1 232 ? -19.596 4.766 39.179 1.00 46.78 232 ALA A N 1
ATOM 1736 C CA . ALA A 1 232 ? -21.049 4.871 39.220 1.00 46.78 232 ALA A CA 1
ATOM 1737 C C . ALA A 1 232 ? -21.837 4.515 37.945 1.00 46.78 232 ALA A C 1
ATOM 1739 O O . ALA A 1 232 ? -22.229 5.375 37.164 1.00 46.78 232 ALA A O 1
ATOM 1740 N N . LEU A 1 233 ? -22.243 3.247 37.861 1.00 49.00 233 LEU A N 1
ATOM 1741 C CA . LEU A 1 233 ? -23.642 2.956 37.550 1.00 49.00 233 LEU A CA 1
ATOM 1742 C C . LEU A 1 233 ? -24.343 2.624 38.871 1.00 49.00 233 LEU A C 1
ATOM 1744 O O . LEU A 1 233 ? -24.349 1.482 39.323 1.00 49.00 233 LEU A O 1
ATOM 1748 N N . ALA A 1 234 ? -24.854 3.671 39.511 1.00 53.25 234 ALA A N 1
ATOM 1749 C CA . ALA A 1 234 ? -25.939 3.610 40.476 1.00 53.25 234 ALA A CA 1
ATOM 1750 C C . ALA A 1 234 ? -27.029 4.544 39.934 1.00 53.25 234 ALA A C 1
ATOM 1752 O O . ALA A 1 234 ? -26.741 5.715 39.675 1.00 53.25 234 ALA A O 1
ATOM 1753 N N . GLY A 1 235 ? -28.230 4.004 39.723 1.00 55.91 235 GLY A N 1
ATOM 1754 C CA . GLY A 1 235 ? -29.388 4.690 39.148 1.00 55.91 235 GLY A CA 1
ATOM 1755 C C . GLY A 1 235 ? -30.184 3.756 38.262 1.00 55.91 235 GLY A C 1
ATOM 1756 O O . GLY A 1 235 ? -29.940 3.798 37.039 1.00 55.91 235 GLY A O 1
#

Radius of gyration: 19.6 Å; chains: 1; bounding box: 50×34×68 Å